Protein AF-A0A7I4YMB4-F1 (afdb_monomer_lite)

Organism: Haemonchus contortus (NCBI:txid6289)

InterPro domains:
  IPR019426 7TM GPCR, serpentine receptor class v (Srv) [PF10323] (9-223)
  IPR051119 Nematode serpentine receptor-like [PTHR31627] (5-246)

pLDDT: mean 86.82, std 9.59, range [53.53, 98.31]

Foldseek 3Di:
DVVVVVVLVVLVVVLVVLVVVLCCLVPDPDPVSLFLLNLLVSLLSVLVSQLSVLVVQLVVLQPFDLDPVCVVSNLCSVLSNQLSVQLNLLSLLVSLVLLLCVQVVVVCNCVCGPPVNSVVSSVVSSVVSNVLRVLSSPWDWDWDQDPVRTTGTPGTDLVSVLSSLVSSLVSLVVSLVSSVVSLVSSVVSLVVVVVVPDDDPVNPVSVVVNVVSVVVSVVSVVVSVLSVLCSVCSVVVPPVSNVVSVVD

Structure (mmCIF, N/CA/C/O backbone):
data_AF-A0A7I4YMB4-F1
#
_entry.id   AF-A0A7I4YMB4-F1
#
loop_
_atom_site.group_PDB
_atom_site.id
_atom_site.type_symbol
_atom_site.label_atom_id
_atom_site.label_alt_id
_atom_site.label_comp_id
_atom_site.label_asym_id
_atom_site.label_entity_id
_atom_site.label_seq_id
_atom_site.pdbx_PDB_ins_code
_atom_site.Cartn_x
_atom_site.Cartn_y
_atom_site.Cartn_z
_atom_site.occupancy
_atom_site.B_iso_or_equiv
_atom_site.auth_seq_id
_atom_site.auth_comp_id
_atom_site.auth_asym_id
_atom_site.auth_atom_id
_atom_site.pdbx_PDB_model_num
ATOM 1 N N . MET A 1 1 ? 26.050 10.319 -7.180 1.00 60.34 1 MET A N 1
ATOM 2 C CA . MET A 1 1 ? 26.343 8.921 -6.788 1.00 60.34 1 MET A CA 1
ATOM 3 C C . MET A 1 1 ? 26.249 8.726 -5.274 1.00 60.34 1 MET A C 1
ATOM 5 O O . MET A 1 1 ? 25.515 7.846 -4.859 1.00 60.34 1 MET A O 1
ATOM 9 N N . GLU A 1 2 ? 26.887 9.561 -4.443 1.00 69.88 2 GLU A N 1
ATOM 10 C CA . GLU A 1 2 ? 26.860 9.405 -2.969 1.00 69.88 2 GLU A CA 1
ATOM 11 C C . GLU A 1 2 ? 25.460 9.511 -2.329 1.00 69.88 2 GLU A C 1
ATOM 13 O O . GLU A 1 2 ? 25.156 8.754 -1.408 1.00 69.88 2 GLU A O 1
ATOM 18 N N . LEU A 1 3 ? 24.578 10.375 -2.853 1.00 70.94 3 LEU A N 1
ATOM 19 C CA . LEU A 1 3 ? 23.216 10.553 -2.326 1.00 70.94 3 LEU A CA 1
ATOM 20 C C . LEU A 1 3 ? 22.384 9.255 -2.389 1.00 70.94 3 LEU A C 1
ATOM 22 O O . LEU A 1 3 ? 21.739 8.882 -1.412 1.00 70.94 3 LEU A O 1
ATOM 26 N N . HIS A 1 4 ? 22.470 8.517 -3.502 1.00 75.88 4 HIS A N 1
ATOM 27 C CA . HIS A 1 4 ? 21.740 7.258 -3.681 1.00 75.88 4 HIS A CA 1
ATOM 28 C C . HIS A 1 4 ? 22.249 6.146 -2.758 1.00 75.88 4 HIS A C 1
ATOM 30 O O . HIS A 1 4 ? 21.461 5.319 -2.301 1.00 75.88 4 HIS A O 1
ATOM 36 N N . VAL A 1 5 ? 23.549 6.137 -2.435 1.00 81.38 5 VAL A N 1
ATOM 37 C CA . VAL A 1 5 ? 24.133 5.146 -1.518 1.00 81.38 5 VAL A CA 1
ATOM 38 C C . VAL A 1 5 ? 23.600 5.354 -0.103 1.00 81.38 5 VAL A C 1
ATOM 40 O O . VAL A 1 5 ? 23.135 4.402 0.520 1.00 81.38 5 VAL A O 1
ATOM 43 N N . MET A 1 6 ? 23.605 6.595 0.394 1.00 83.88 6 MET A N 1
ATOM 44 C CA . MET A 1 6 ? 23.099 6.899 1.737 1.00 83.88 6 MET A CA 1
ATOM 45 C C . MET A 1 6 ? 21.598 6.604 1.863 1.00 83.88 6 MET A C 1
ATOM 47 O O . MET A 1 6 ? 21.184 5.993 2.848 1.00 83.88 6 MET A O 1
ATOM 51 N N . GLN A 1 7 ? 20.800 6.979 0.857 1.00 82.12 7 GLN A N 1
ATOM 52 C CA . GLN A 1 7 ? 19.372 6.658 0.808 1.00 82.12 7 GLN A CA 1
ATOM 53 C C . GLN A 1 7 ? 19.138 5.146 0.866 1.00 82.12 7 GLN A C 1
ATOM 55 O O . GLN A 1 7 ? 18.362 4.675 1.691 1.00 82.12 7 GLN A O 1
ATOM 60 N N . THR A 1 8 ? 19.868 4.380 0.056 1.00 82.44 8 THR A N 1
ATOM 61 C CA . THR A 1 8 ? 19.744 2.919 0.010 1.00 82.44 8 THR A CA 1
ATOM 62 C C . THR A 1 8 ? 20.088 2.271 1.354 1.00 82.44 8 THR A C 1
ATOM 64 O O . THR A 1 8 ? 19.388 1.370 1.816 1.00 82.44 8 THR A O 1
ATOM 67 N N . VAL A 1 9 ? 21.151 2.740 2.017 1.00 86.69 9 VAL A N 1
ATOM 68 C CA . VAL A 1 9 ? 21.542 2.251 3.349 1.00 86.69 9 VAL A CA 1
ATOM 69 C C . VAL A 1 9 ? 20.465 2.568 4.387 1.00 86.69 9 VAL A C 1
ATOM 71 O O . VAL A 1 9 ? 20.130 1.710 5.207 1.00 86.69 9 VAL A O 1
ATOM 74 N N . LEU A 1 10 ? 19.898 3.776 4.344 1.00 86.81 10 LEU A N 1
ATOM 75 C CA . LEU A 1 10 ? 18.833 4.188 5.254 1.00 86.81 10 LEU A CA 1
ATOM 76 C C . LEU A 1 10 ? 17.557 3.363 5.043 1.00 86.81 10 LEU A C 1
ATOM 78 O O . LEU A 1 10 ? 16.991 2.863 6.013 1.00 86.81 10 LEU A O 1
ATOM 82 N N . GLU A 1 11 ? 17.131 3.168 3.796 1.00 84.62 11 GLU A N 1
ATOM 83 C CA . GLU A 1 11 ? 15.980 2.328 3.448 1.00 84.62 11 GLU A CA 1
ATOM 84 C C . GLU A 1 11 ? 16.178 0.883 3.919 1.00 84.62 11 GLU A C 1
ATOM 86 O O . GLU A 1 11 ? 15.278 0.309 4.528 1.00 84.62 11 GLU A O 1
ATOM 91 N N . ALA A 1 12 ? 17.366 0.306 3.708 1.00 88.62 12 ALA A N 1
ATOM 92 C CA . ALA A 1 12 ? 17.687 -1.042 4.174 1.00 88.62 12 ALA A CA 1
ATOM 93 C C . ALA A 1 12 ? 17.636 -1.146 5.707 1.00 88.62 12 ALA A C 1
ATOM 95 O O . ALA A 1 12 ? 17.113 -2.122 6.251 1.00 88.62 12 ALA A O 1
ATOM 96 N N . PHE A 1 13 ? 18.137 -0.131 6.416 1.00 90.19 13 PHE A N 1
ATOM 97 C CA . PHE A 1 13 ? 18.053 -0.070 7.873 1.00 90.19 13 PHE A CA 1
ATOM 98 C C . PHE A 1 13 ? 16.598 0.013 8.355 1.00 90.19 13 PHE A C 1
ATOM 100 O O . PHE A 1 13 ? 16.203 -0.751 9.240 1.00 90.19 13 PHE A O 1
ATOM 107 N N . ILE A 1 14 ? 15.789 0.887 7.746 1.00 88.12 14 ILE A N 1
ATOM 108 C CA . ILE A 1 14 ? 14.360 1.038 8.058 1.00 88.12 14 ILE A CA 1
ATOM 109 C C . ILE A 1 14 ? 13.614 -0.271 7.788 1.00 88.12 14 ILE A C 1
ATOM 111 O O . ILE A 1 14 ? 12.863 -0.723 8.651 1.00 88.12 14 ILE A O 1
ATOM 115 N N . LEU A 1 15 ? 13.863 -0.916 6.646 1.00 91.50 15 LEU A N 1
ATOM 116 C CA . LEU A 1 15 ? 13.256 -2.195 6.275 1.00 91.50 15 LEU A CA 1
ATOM 117 C C . LEU A 1 15 ? 13.565 -3.276 7.318 1.00 91.50 15 LEU A C 1
ATOM 119 O O . LEU A 1 15 ? 12.653 -3.945 7.802 1.00 91.50 15 LEU A O 1
ATOM 123 N N . CYS A 1 16 ? 14.835 -3.422 7.706 1.00 93.38 16 CYS A N 1
ATOM 124 C CA . CYS A 1 16 ? 15.266 -4.394 8.713 1.00 93.38 16 CYS A CA 1
ATOM 125 C C . CYS A 1 16 ? 14.633 -4.121 10.083 1.00 93.38 16 CYS A C 1
ATOM 127 O O . CYS A 1 16 ? 14.130 -5.041 10.733 1.00 93.38 16 CYS A O 1
ATOM 129 N N . TYR A 1 17 ? 14.631 -2.859 10.518 1.00 92.38 17 TYR A N 1
ATOM 130 C CA . TYR A 1 17 ? 14.034 -2.454 11.788 1.00 92.38 17 TYR A CA 1
ATOM 131 C C . TYR A 1 17 ? 12.520 -2.696 11.806 1.00 92.38 17 TYR A C 1
ATOM 133 O O . TYR A 1 17 ? 11.978 -3.254 12.765 1.00 92.38 17 TYR A O 1
ATOM 141 N N . TYR A 1 18 ? 11.833 -2.340 10.724 1.00 91.56 18 TYR A N 1
ATOM 142 C CA . TYR A 1 18 ? 10.394 -2.520 10.606 1.00 91.56 18 TYR A CA 1
ATOM 143 C C . TYR A 1 18 ? 10.010 -4.003 10.526 1.00 91.56 18 TYR A C 1
ATOM 145 O O . TYR A 1 18 ? 9.121 -4.449 11.255 1.00 91.56 18 TYR A O 1
ATOM 153 N N . ALA A 1 19 ? 10.746 -4.803 9.748 1.00 94.81 19 ALA A N 1
ATOM 154 C CA . ALA A 1 19 ? 10.588 -6.255 9.701 1.00 94.81 19 ALA A CA 1
ATOM 155 C C . ALA A 1 19 ? 10.763 -6.898 11.083 1.00 94.81 19 ALA A C 1
ATOM 157 O O . ALA A 1 19 ? 9.973 -7.761 11.468 1.00 94.81 19 ALA A O 1
ATOM 158 N N . PHE A 1 20 ? 11.749 -6.442 11.861 1.00 95.25 20 PHE A N 1
ATOM 159 C CA . PHE A 1 20 ? 11.961 -6.903 13.231 1.00 95.25 20 PHE A CA 1
ATOM 160 C C . PHE A 1 20 ? 10.763 -6.594 14.143 1.00 95.25 20 PHE A C 1
ATOM 162 O O . PHE A 1 20 ? 10.318 -7.474 14.889 1.00 95.25 20 PHE A O 1
ATOM 169 N N . ILE A 1 21 ? 10.194 -5.384 14.062 1.00 93.38 21 ILE A N 1
ATOM 170 C CA . ILE A 1 21 ? 8.986 -5.017 14.821 1.00 93.38 21 ILE A CA 1
ATOM 171 C C . ILE A 1 21 ? 7.813 -5.924 14.441 1.00 93.38 21 ILE A C 1
ATOM 173 O O . ILE A 1 21 ? 7.158 -6.483 15.326 1.00 93.38 21 ILE A O 1
ATOM 177 N N . LEU A 1 22 ? 7.554 -6.106 13.143 1.00 94.56 22 LEU A N 1
ATOM 178 C CA . LEU A 1 22 ? 6.443 -6.939 12.678 1.00 94.56 22 LEU A CA 1
ATOM 179 C C . LEU A 1 22 ? 6.615 -8.397 13.093 1.00 94.56 22 LEU A C 1
ATOM 181 O O . LEU A 1 22 ? 5.658 -9.006 13.571 1.00 94.56 22 LEU A O 1
ATOM 185 N N . LEU A 1 23 ? 7.829 -8.940 12.977 1.00 95.88 23 LEU A N 1
ATOM 186 C CA . LEU A 1 23 ? 8.140 -10.300 13.408 1.00 95.88 23 LEU A CA 1
ATOM 187 C C . LEU A 1 23 ? 7.933 -10.461 14.915 1.00 95.88 23 LEU A C 1
ATOM 189 O O . LEU A 1 23 ? 7.339 -11.447 15.353 1.00 95.88 23 LEU A O 1
ATOM 193 N N . THR A 1 24 ? 8.362 -9.482 15.710 1.00 95.25 24 THR A N 1
ATOM 194 C CA . THR A 1 24 ? 8.173 -9.486 17.168 1.00 95.25 24 THR A CA 1
ATOM 195 C C . THR A 1 24 ? 6.688 -9.497 17.531 1.00 95.25 24 THR A C 1
ATOM 197 O O . THR A 1 24 ? 6.258 -10.300 18.359 1.00 95.25 24 THR A O 1
ATOM 200 N N . ILE A 1 25 ? 5.874 -8.664 16.877 1.00 93.06 25 ILE A N 1
ATOM 201 C CA . ILE A 1 25 ? 4.421 -8.624 17.098 1.00 93.06 25 ILE A CA 1
ATOM 202 C C . ILE A 1 25 ? 3.767 -9.939 16.650 1.00 93.06 25 ILE A C 1
ATOM 204 O O . ILE A 1 25 ? 2.970 -10.509 17.394 1.00 93.06 25 ILE A O 1
ATOM 208 N N . ALA A 1 26 ? 4.123 -10.443 15.466 1.00 93.69 26 ALA A N 1
ATOM 209 C CA . ALA A 1 26 ? 3.540 -11.649 14.879 1.00 93.69 26 ALA A CA 1
ATOM 210 C C . ALA A 1 26 ? 3.873 -12.926 15.670 1.00 93.69 26 ALA A C 1
ATOM 212 O O . ALA A 1 26 ? 3.052 -13.841 15.743 1.00 93.69 26 ALA A O 1
ATOM 213 N N . THR A 1 27 ? 5.066 -12.995 16.269 1.00 95.31 27 THR A N 1
ATOM 214 C CA . THR A 1 27 ? 5.528 -14.158 17.049 1.00 95.31 27 THR A CA 1
ATOM 215 C C . THR A 1 27 ? 5.154 -14.087 18.530 1.00 95.31 27 THR A C 1
ATOM 217 O O . THR A 1 27 ? 5.227 -15.102 19.232 1.00 95.31 27 THR A O 1
ATOM 220 N N . SER A 1 28 ? 4.714 -12.926 19.022 1.00 95.31 28 SER A N 1
ATOM 221 C CA . SER A 1 28 ? 4.373 -12.761 20.430 1.00 95.31 28 SER A CA 1
ATOM 222 C C . SER A 1 28 ? 3.155 -13.595 20.845 1.00 95.31 28 SER A C 1
ATOM 224 O O . SER A 1 28 ? 2.148 -13.718 20.141 1.00 95.31 28 SER A O 1
ATOM 226 N N . ARG A 1 29 ? 3.237 -14.185 22.042 1.00 93.88 29 ARG A N 1
ATOM 227 C CA . ARG A 1 29 ? 2.158 -14.994 22.634 1.00 93.88 29 ARG A CA 1
ATOM 228 C C . ARG A 1 29 ? 1.162 -14.165 23.443 1.00 93.88 29 ARG A C 1
ATOM 230 O O . ARG A 1 29 ? 0.133 -14.708 23.851 1.00 93.88 29 ARG A O 1
ATOM 237 N N . GLU A 1 30 ? 1.441 -12.881 23.649 1.00 93.88 30 GLU A N 1
ATOM 238 C CA . GLU A 1 30 ? 0.578 -12.001 24.431 1.00 93.88 30 GLU A CA 1
ATOM 239 C C . GLU A 1 30 ? -0.800 -11.847 23.785 1.00 93.88 30 GLU A C 1
ATOM 241 O O . GLU A 1 30 ? -0.940 -11.646 22.575 1.00 93.88 30 GLU A O 1
ATOM 246 N N . LYS A 1 31 ? -1.853 -11.907 24.610 1.00 90.25 31 LYS A N 1
ATOM 247 C CA . LYS A 1 31 ? -3.245 -11.799 24.134 1.00 90.25 31 LYS A CA 1
ATOM 248 C C . LYS A 1 31 ? -3.516 -10.456 23.447 1.00 90.25 31 LYS A C 1
ATOM 250 O O . LYS A 1 31 ? -4.337 -10.402 22.536 1.00 90.25 31 LYS A O 1
ATOM 255 N N . VAL A 1 32 ? -2.805 -9.400 23.849 1.00 87.25 32 VAL A N 1
ATOM 256 C CA . VAL A 1 32 ? -2.940 -8.041 23.303 1.00 87.25 32 VAL A CA 1
ATOM 257 C C . VAL A 1 32 ? -2.618 -8.001 21.803 1.00 87.25 32 VAL A C 1
ATOM 259 O O . VAL A 1 32 ? -3.384 -7.412 21.035 1.00 87.25 32 VAL A O 1
ATOM 262 N N . PHE A 1 33 ? -1.568 -8.707 21.360 1.00 88.94 33 PHE A N 1
ATOM 263 C CA . PHE A 1 33 ? -1.149 -8.760 19.950 1.00 88.94 33 PHE A CA 1
ATOM 264 C C . PHE A 1 33 ? -2.039 -9.637 19.064 1.00 88.94 33 PHE A C 1
ATOM 266 O O . PHE A 1 33 ? -1.899 -9.640 17.846 1.00 88.94 33 PHE A O 1
ATOM 273 N N . ARG A 1 34 ? -3.006 -10.350 19.650 1.00 90.56 34 ARG A N 1
ATOM 274 C CA . ARG A 1 34 ? -4.012 -11.121 18.903 1.00 90.56 34 ARG A CA 1
ATOM 275 C C . ARG A 1 34 ? -5.287 -10.330 18.615 1.00 90.56 34 ARG A C 1
ATOM 277 O O . ARG A 1 34 ? -6.247 -10.901 18.099 1.00 90.56 34 ARG A O 1
ATOM 284 N N . SER A 1 35 ? -5.328 -9.046 18.971 1.00 94.06 35 SER A N 1
ATOM 285 C CA . SER A 1 35 ? -6.466 -8.184 18.652 1.00 94.06 35 SER A CA 1
ATOM 286 C C . SER A 1 35 ? -6.543 -7.877 17.152 1.00 94.06 35 SER A C 1
ATOM 288 O O . SER A 1 35 ? -5.553 -7.960 16.424 1.00 94.06 35 SER A O 1
ATOM 290 N N . ALA A 1 36 ? -7.739 -7.501 16.694 1.00 95.81 36 ALA A N 1
ATOM 291 C CA . ALA A 1 36 ? -8.011 -7.158 15.300 1.00 95.81 36 ALA A CA 1
ATOM 292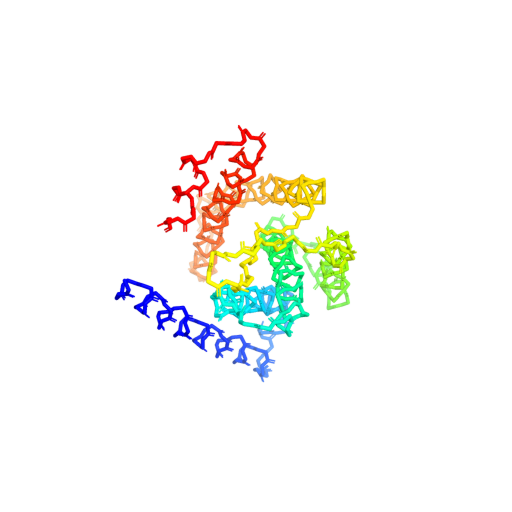 C C . ALA A 1 36 ? -7.039 -6.113 14.739 1.00 95.81 36 ALA A C 1
ATOM 294 O O . ALA A 1 36 ? -6.537 -6.278 13.630 1.00 95.81 36 ALA A O 1
ATOM 295 N N . PHE A 1 37 ? -6.723 -5.089 15.537 1.00 94.25 37 PHE A N 1
ATOM 296 C CA . PHE A 1 37 ? -5.768 -4.057 15.162 1.00 94.25 37 PHE A CA 1
ATOM 297 C C . PHE A 1 37 ? -4.402 -4.632 14.788 1.00 94.25 37 PHE A C 1
ATOM 299 O O . PHE A 1 37 ? -3.890 -4.305 13.727 1.00 94.25 37 PHE A O 1
ATOM 306 N N . TYR A 1 38 ? -3.809 -5.484 15.631 1.00 94.56 38 TYR A N 1
ATOM 307 C CA . TYR A 1 38 ? -2.457 -5.987 15.372 1.00 94.56 38 TYR A CA 1
ATOM 308 C C . TYR A 1 38 ? -2.416 -6.948 14.189 1.00 94.56 38 TYR A C 1
ATOM 310 O O . TYR A 1 38 ? -1.434 -6.951 13.458 1.00 94.56 38 TYR A O 1
ATOM 318 N N . ILE A 1 39 ? -3.484 -7.713 13.950 1.00 96.06 39 ILE A N 1
ATOM 319 C CA . ILE A 1 39 ? -3.577 -8.563 12.755 1.00 96.06 39 ILE A CA 1
ATOM 320 C C . ILE A 1 39 ? -3.588 -7.695 11.487 1.00 96.06 39 ILE A C 1
ATOM 322 O O . ILE A 1 39 ? -2.827 -7.967 10.559 1.00 96.06 39 ILE A O 1
ATOM 326 N N . LEU A 1 40 ? -4.401 -6.631 11.462 1.00 96.25 40 LEU A N 1
ATOM 327 C CA . LEU A 1 40 ? -4.424 -5.679 10.347 1.00 96.25 40 LEU A CA 1
ATOM 328 C C . LEU A 1 40 ? -3.088 -4.948 10.199 1.00 96.25 40 LEU A C 1
ATOM 330 O O . LEU A 1 40 ? -2.587 -4.829 9.087 1.00 96.25 40 LEU A O 1
ATOM 334 N N . PHE A 1 41 ? -2.496 -4.501 11.307 1.00 94.31 41 PHE A N 1
ATOM 335 C CA . PHE A 1 41 ? -1.206 -3.815 11.329 1.00 94.31 41 PHE A CA 1
ATOM 336 C C . PHE A 1 41 ? -0.088 -4.696 10.767 1.00 94.31 41 PHE A C 1
ATOM 338 O O . PHE A 1 41 ? 0.649 -4.254 9.895 1.00 94.31 41 PHE A O 1
ATOM 345 N N . VAL A 1 42 ? 0.001 -5.961 11.194 1.00 96.19 42 VAL A N 1
ATOM 346 C CA . VAL A 1 42 ? 0.998 -6.910 10.676 1.00 96.19 42 VAL A CA 1
ATOM 347 C C . VAL A 1 42 ? 0.777 -7.183 9.192 1.00 96.19 42 VAL A C 1
ATOM 349 O O . VAL A 1 42 ? 1.727 -7.111 8.421 1.00 96.19 42 VAL A O 1
ATOM 352 N N . SER A 1 43 ? -0.462 -7.441 8.770 1.00 97.25 43 SER A N 1
ATOM 353 C CA . SER A 1 43 ? -0.785 -7.655 7.352 1.00 97.25 43 SER A CA 1
ATOM 354 C C . SER A 1 43 ? -0.402 -6.447 6.488 1.00 97.25 43 SER A C 1
ATOM 356 O O . SER A 1 43 ? 0.231 -6.583 5.446 1.00 97.25 43 SER A O 1
ATOM 358 N N . THR A 1 44 ? -0.759 -5.250 6.943 1.00 95.44 44 THR A N 1
ATOM 359 C CA . THR A 1 44 ? -0.493 -3.983 6.249 1.00 95.44 44 THR A CA 1
ATOM 360 C C . THR A 1 44 ? 1.000 -3.658 6.216 1.00 95.44 44 THR A C 1
ATOM 362 O O . THR A 1 44 ? 1.501 -3.177 5.201 1.00 95.44 44 THR A O 1
ATOM 365 N N . GLY A 1 45 ? 1.729 -3.982 7.286 1.00 94.19 45 GLY A N 1
ATOM 366 C CA . GLY A 1 45 ? 3.180 -3.832 7.346 1.00 94.19 45 GLY A CA 1
ATOM 367 C C . GLY A 1 45 ? 3.934 -4.839 6.473 1.00 94.19 45 GLY A C 1
ATOM 368 O O . GLY A 1 45 ? 4.941 -4.485 5.873 1.00 94.19 45 GLY A O 1
ATOM 369 N N . ILE A 1 46 ? 3.441 -6.076 6.327 1.00 96.75 46 ILE A N 1
ATOM 370 C CA . ILE A 1 46 ? 4.014 -7.042 5.370 1.00 96.75 46 ILE A CA 1
ATOM 371 C C . ILE A 1 46 ? 3.890 -6.499 3.943 1.00 96.75 46 ILE A C 1
ATOM 373 O O . ILE A 1 46 ? 4.835 -6.598 3.164 1.00 96.75 46 ILE A O 1
ATOM 377 N N . ALA A 1 47 ? 2.740 -5.910 3.604 1.00 96.12 47 ALA A N 1
ATOM 378 C CA . ALA A 1 47 ? 2.544 -5.275 2.307 1.00 96.12 47 ALA A CA 1
ATOM 379 C C . ALA A 1 47 ? 3.525 -4.103 2.089 1.00 96.12 47 ALA A C 1
ATOM 381 O O . ALA A 1 47 ? 4.144 -4.007 1.034 1.00 96.12 47 ALA A O 1
ATOM 382 N N . ASP A 1 48 ? 3.753 -3.274 3.105 1.00 93.44 48 ASP A N 1
ATOM 383 C CA . ASP A 1 48 ? 4.739 -2.188 3.036 1.00 93.44 48 ASP A CA 1
ATOM 384 C C . ASP A 1 48 ? 6.167 -2.705 2.769 1.00 93.44 48 ASP A C 1
ATOM 386 O O . ASP A 1 48 ? 6.837 -2.270 1.835 1.00 93.44 48 ASP A O 1
ATOM 390 N N . ILE A 1 49 ? 6.602 -3.739 3.501 1.00 94.88 49 ILE A N 1
ATOM 391 C CA . ILE A 1 49 ? 7.917 -4.374 3.300 1.00 94.88 49 ILE A CA 1
ATOM 392 C C . ILE A 1 49 ? 8.068 -4.918 1.877 1.00 94.88 49 ILE A C 1
ATOM 394 O O . ILE A 1 49 ? 9.115 -4.732 1.257 1.00 94.88 49 ILE A O 1
ATOM 398 N N . ILE A 1 50 ? 7.042 -5.593 1.347 1.00 96.06 50 ILE A N 1
ATOM 399 C CA . ILE A 1 50 ? 7.076 -6.123 -0.024 1.00 96.06 50 ILE A CA 1
ATOM 400 C C . ILE A 1 50 ? 7.163 -4.978 -1.037 1.00 96.06 50 ILE A C 1
ATOM 402 O O . ILE A 1 50 ? 7.900 -5.101 -2.017 1.00 96.06 50 ILE A O 1
ATOM 406 N N . SER A 1 51 ? 6.449 -3.874 -0.801 1.00 93.69 51 SER A N 1
ATOM 407 C CA . SER A 1 51 ? 6.513 -2.676 -1.642 1.00 93.69 51 SER A CA 1
ATOM 408 C C . SER A 1 51 ? 7.931 -2.103 -1.674 1.00 93.69 51 SER A C 1
ATOM 410 O O . SER A 1 51 ? 8.529 -1.997 -2.745 1.00 93.69 51 SER A O 1
ATOM 412 N N . LEU A 1 52 ? 8.522 -1.856 -0.501 1.00 90.69 52 LEU A N 1
ATOM 413 C CA . LEU A 1 52 ? 9.883 -1.331 -0.366 1.00 90.69 52 LEU A CA 1
ATOM 414 C C . LEU A 1 52 ? 10.932 -2.256 -0.993 1.00 90.69 52 LEU A C 1
ATOM 416 O O . LEU A 1 52 ? 11.808 -1.792 -1.723 1.00 90.69 52 LEU A O 1
ATOM 420 N N . LEU A 1 53 ? 10.826 -3.569 -0.761 1.00 92.81 53 LEU A N 1
ATOM 421 C CA . LEU A 1 53 ? 11.732 -4.552 -1.356 1.00 92.81 53 LEU A CA 1
ATOM 422 C C . LEU A 1 53 ? 11.605 -4.578 -2.882 1.00 92.81 53 LEU A C 1
ATOM 424 O O . LEU A 1 53 ? 12.613 -4.656 -3.581 1.00 92.81 53 LEU A O 1
ATOM 428 N N . SER A 1 54 ? 10.383 -4.484 -3.407 1.00 93.62 54 SER A N 1
ATOM 429 C CA . SER A 1 54 ? 10.142 -4.444 -4.850 1.00 93.62 54 SER A CA 1
ATOM 430 C C . SER A 1 54 ? 10.733 -3.184 -5.482 1.00 93.62 54 SER A C 1
ATOM 432 O O . SER A 1 54 ? 11.375 -3.280 -6.527 1.00 93.62 54 SER A O 1
ATOM 434 N N . SER A 1 55 ? 10.593 -2.027 -4.830 1.00 89.19 55 SER A N 1
ATOM 435 C CA . SER A 1 55 ? 11.219 -0.770 -5.259 1.00 89.19 55 SER A CA 1
ATOM 436 C C . SER A 1 55 ? 12.745 -0.848 -5.223 1.00 89.19 55 SER A C 1
ATOM 438 O O . SER A 1 55 ? 13.408 -0.416 -6.165 1.00 89.19 55 SER A O 1
ATOM 440 N N . PHE A 1 56 ? 13.313 -1.463 -4.182 1.00 89.12 56 PHE A N 1
ATOM 441 C CA . PHE A 1 56 ? 14.751 -1.703 -4.083 1.00 89.12 56 PHE A CA 1
ATOM 442 C C . PHE A 1 56 ? 15.257 -2.593 -5.227 1.00 89.12 56 PHE A C 1
ATOM 444 O O . PHE A 1 56 ? 16.185 -2.213 -5.941 1.00 89.12 56 PHE A O 1
ATOM 451 N N . VAL A 1 57 ? 14.612 -3.742 -5.460 1.00 90.50 57 VAL A N 1
ATOM 452 C CA . VAL A 1 57 ? 14.968 -4.652 -6.562 1.00 90.50 57 VAL A CA 1
ATOM 453 C C . VAL A 1 57 ? 14.815 -3.954 -7.909 1.00 90.50 57 VAL A C 1
ATOM 455 O O . VAL A 1 57 ? 15.683 -4.106 -8.765 1.00 90.50 57 VAL A O 1
ATOM 458 N N . LEU A 1 58 ? 13.748 -3.175 -8.106 1.00 89.12 58 LEU A N 1
ATOM 459 C CA . LEU A 1 58 ? 13.541 -2.422 -9.338 1.00 89.12 58 LEU A CA 1
ATOM 460 C C . LEU A 1 58 ? 14.707 -1.459 -9.590 1.00 89.12 58 LEU A C 1
ATOM 462 O O . LEU A 1 58 ? 15.301 -1.530 -10.659 1.00 89.12 58 LEU A O 1
ATOM 466 N N . ARG A 1 59 ? 15.107 -0.646 -8.603 1.00 85.50 59 ARG A N 1
ATOM 467 C CA . ARG A 1 59 ? 1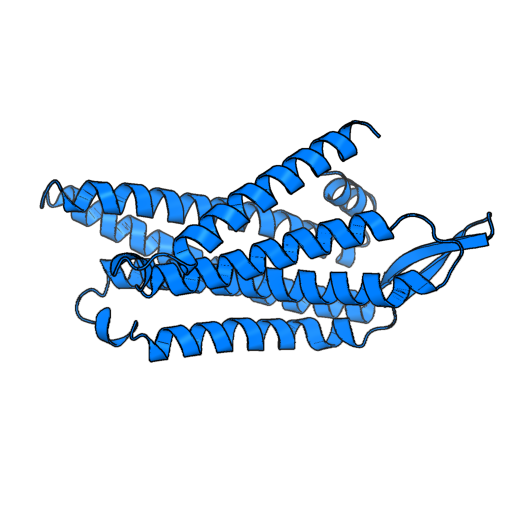6.249 0.280 -8.733 1.00 85.50 59 ARG A CA 1
ATOM 468 C C . ARG A 1 59 ? 17.552 -0.429 -9.095 1.00 85.50 59 ARG A C 1
ATOM 470 O O . ARG A 1 59 ? 18.238 0.020 -10.005 1.00 85.50 59 ARG A O 1
ATOM 477 N N . MET A 1 60 ? 17.847 -1.561 -8.457 1.00 85.00 60 MET A N 1
ATOM 478 C CA . MET A 1 60 ? 19.050 -2.354 -8.752 1.00 85.00 60 MET A CA 1
ATOM 479 C C . MET A 1 60 ? 19.055 -2.955 -10.167 1.00 85.00 60 MET A C 1
ATOM 481 O O . MET A 1 60 ? 20.115 -3.289 -10.680 1.00 85.00 60 MET A O 1
ATOM 485 N N . ASN A 1 61 ? 17.883 -3.128 -10.788 1.00 85.62 61 ASN A N 1
ATOM 486 C CA . ASN A 1 61 ? 17.735 -3.742 -12.113 1.00 85.62 61 ASN A CA 1
ATOM 487 C C . ASN A 1 61 ? 17.379 -2.728 -13.216 1.00 85.62 61 ASN A C 1
ATOM 489 O O . ASN A 1 61 ? 17.141 -3.133 -14.352 1.00 85.62 61 ASN A O 1
ATOM 493 N N . LEU A 1 62 ? 17.308 -1.430 -12.896 1.00 80.31 62 LEU A N 1
ATOM 494 C CA . LEU A 1 62 ? 17.081 -0.359 -13.874 1.00 80.31 62 LEU A CA 1
ATOM 495 C C . LEU A 1 62 ? 18.369 0.074 -14.592 1.00 80.31 62 LEU A C 1
ATOM 497 O O . LEU A 1 62 ? 18.287 0.800 -15.583 1.00 80.31 62 LEU A O 1
ATOM 501 N N . GLU A 1 63 ? 19.540 -0.363 -14.121 1.00 77.75 63 GLU A N 1
ATOM 502 C CA . GLU A 1 63 ? 20.812 -0.103 -14.797 1.00 77.75 63 GLU A CA 1
ATOM 503 C C . GLU A 1 63 ? 20.853 -0.758 -16.194 1.00 77.75 63 GLU A C 1
ATOM 505 O O . GLU A 1 63 ? 20.234 -1.809 -16.399 1.00 77.75 63 GLU A O 1
ATOM 510 N N . PRO A 1 64 ? 21.560 -0.154 -17.174 1.00 72.25 64 PRO A N 1
ATOM 511 C CA . PRO A 1 64 ? 21.646 -0.685 -18.531 1.00 72.25 64 PRO A CA 1
ATOM 512 C C . PRO A 1 64 ? 22.156 -2.127 -18.522 1.00 72.25 64 PRO A C 1
ATOM 514 O O . PRO A 1 64 ? 23.274 -2.406 -18.090 1.00 72.25 64 PRO A O 1
ATOM 517 N N . ALA A 1 65 ? 21.333 -3.053 -19.011 1.00 70.38 65 ALA A N 1
ATOM 518 C CA . ALA A 1 65 ? 21.693 -4.459 -19.094 1.00 70.38 65 ALA A CA 1
ATOM 519 C C . ALA A 1 65 ? 22.109 -4.813 -20.524 1.00 70.38 65 ALA A C 1
ATOM 521 O O . ALA A 1 65 ? 21.490 -4.399 -21.508 1.00 70.38 65 ALA A O 1
ATOM 522 N N . SER A 1 66 ? 23.153 -5.633 -20.637 1.00 65.44 66 SER A N 1
ATOM 523 C CA . SER A 1 66 ? 23.598 -6.202 -21.913 1.00 65.44 66 SER A CA 1
ATOM 524 C C . SER A 1 66 ? 22.717 -7.365 -22.390 1.00 65.44 66 SER A C 1
ATOM 526 O O . SER A 1 66 ? 22.831 -7.781 -23.542 1.00 65.44 66 SER A O 1
ATOM 528 N N . SER A 1 67 ? 21.832 -7.893 -21.533 1.00 72.81 67 SER A N 1
ATOM 529 C CA . SER A 1 67 ? 20.970 -9.045 -21.818 1.00 72.81 67 SER A CA 1
ATOM 530 C C . SER A 1 67 ? 19.491 -8.775 -21.500 1.00 72.81 67 SER A C 1
ATOM 532 O O . SER A 1 67 ? 19.146 -7.907 -20.701 1.00 72.81 67 SER A O 1
ATOM 534 N N . ASN A 1 68 ? 18.597 -9.562 -22.115 1.00 66.25 68 ASN A N 1
ATOM 535 C CA . ASN A 1 68 ? 17.141 -9.520 -21.892 1.00 66.25 68 ASN A CA 1
ATOM 536 C C . ASN A 1 68 ? 16.684 -10.220 -20.591 1.00 66.25 68 ASN A C 1
ATOM 538 O O . ASN A 1 68 ? 15.483 -10.288 -20.315 1.00 66.25 68 ASN A O 1
ATOM 542 N N . GLU A 1 69 ? 17.606 -10.763 -19.795 1.00 71.50 69 GLU A N 1
ATOM 543 C CA . GLU A 1 69 ? 17.299 -11.557 -18.598 1.00 71.50 69 GLU A CA 1
ATOM 544 C C . GLU A 1 69 ? 16.569 -10.806 -17.462 1.00 71.50 69 GLU A C 1
ATOM 546 O O . GLU A 1 69 ? 15.670 -11.410 -16.866 1.00 71.50 69 GLU A O 1
ATOM 551 N N . PRO A 1 70 ? 16.809 -9.505 -17.173 1.00 80.44 70 PRO A N 1
ATOM 552 C CA . PRO A 1 70 ? 16.133 -8.831 -16.061 1.00 80.44 70 PRO A CA 1
ATOM 553 C C . PRO A 1 70 ? 14.650 -8.539 -16.337 1.00 80.44 70 PRO A C 1
ATOM 555 O O . PRO A 1 70 ? 13.938 -8.072 -15.448 1.00 80.44 70 PRO A O 1
ATOM 558 N N . ARG A 1 71 ? 14.134 -8.854 -17.535 1.00 83.44 71 ARG A N 1
ATOM 559 C CA . ARG A 1 71 ? 12.741 -8.590 -17.920 1.00 83.44 71 ARG A CA 1
ATOM 560 C C . ARG A 1 71 ? 11.731 -9.184 -16.933 1.00 83.44 71 ARG A C 1
ATOM 562 O O . ARG A 1 71 ? 10.801 -8.504 -16.510 1.00 83.44 71 ARG A O 1
ATOM 569 N N . TYR A 1 72 ? 11.904 -10.441 -16.537 1.00 87.94 72 TYR A N 1
ATOM 570 C CA . TYR A 1 72 ? 10.967 -11.085 -15.610 1.00 87.94 72 TYR A CA 1
ATOM 571 C C . TYR A 1 72 ? 11.057 -10.513 -14.193 1.00 87.94 72 TYR A C 1
ATOM 573 O O . TYR A 1 72 ? 10.044 -10.413 -13.506 1.00 87.94 72 TYR A O 1
ATOM 581 N N . ILE A 1 73 ? 12.252 -10.089 -13.781 1.00 91.44 73 ILE A N 1
ATOM 582 C CA . ILE A 1 73 ? 12.486 -9.485 -12.469 1.00 91.44 73 ILE A CA 1
ATOM 583 C C . ILE A 1 73 ? 11.816 -8.111 -12.410 1.00 91.44 73 ILE A C 1
ATOM 585 O O . ILE A 1 73 ? 11.078 -7.839 -11.471 1.00 91.44 73 ILE A O 1
ATOM 589 N N . ILE A 1 74 ? 11.988 -7.277 -13.440 1.00 90.88 74 ILE A N 1
ATOM 590 C CA . ILE A 1 74 ? 11.397 -5.933 -13.505 1.00 90.88 74 ILE A CA 1
ATOM 591 C C . ILE A 1 74 ? 9.864 -6.004 -13.485 1.00 90.88 74 ILE A C 1
ATOM 593 O O . ILE A 1 74 ? 9.240 -5.333 -12.663 1.00 90.88 74 ILE A O 1
ATOM 597 N N . ILE A 1 75 ? 9.236 -6.837 -14.330 1.00 91.69 75 ILE A N 1
ATOM 598 C CA . ILE A 1 75 ? 7.763 -6.929 -14.364 1.00 91.69 75 ILE A CA 1
ATOM 599 C C . ILE A 1 75 ? 7.197 -7.481 -13.053 1.00 91.69 75 ILE A C 1
ATOM 601 O O . ILE A 1 75 ? 6.167 -6.996 -12.573 1.00 91.69 75 ILE A O 1
ATOM 605 N N . TYR A 1 76 ? 7.882 -8.461 -12.452 1.00 93.88 76 TYR A N 1
ATOM 606 C CA . TYR A 1 76 ? 7.510 -9.003 -11.153 1.00 93.88 76 TYR A CA 1
ATOM 607 C C . TYR A 1 76 ? 7.613 -7.928 -10.073 1.00 93.88 76 TYR A C 1
ATOM 609 O O . TYR A 1 76 ? 6.640 -7.718 -9.359 1.00 93.88 76 TYR A O 1
ATOM 617 N N . SER A 1 77 ? 8.726 -7.195 -9.999 1.00 94.12 77 SER A N 1
ATOM 618 C CA . SER A 1 77 ? 8.923 -6.123 -9.019 1.00 94.12 77 SER A CA 1
ATOM 619 C C . SER A 1 77 ? 7.896 -5.002 -9.176 1.00 94.12 77 SER A C 1
ATOM 621 O O . SER A 1 77 ? 7.299 -4.584 -8.189 1.00 94.12 77 SER A O 1
ATOM 623 N N . ILE A 1 78 ? 7.596 -4.559 -10.401 1.00 92.44 78 ILE A N 1
ATOM 624 C CA . ILE A 1 78 ? 6.553 -3.545 -10.637 1.00 92.44 78 ILE A CA 1
ATOM 625 C C . ILE A 1 78 ? 5.187 -4.057 -10.159 1.00 92.44 78 ILE A C 1
ATOM 627 O O . ILE A 1 78 ? 4.461 -3.350 -9.458 1.00 92.44 78 ILE A O 1
ATOM 631 N N . THR A 1 79 ? 4.831 -5.291 -10.518 1.00 94.75 79 THR A N 1
ATOM 632 C CA . THR A 1 79 ? 3.521 -5.870 -10.187 1.00 94.75 79 THR A CA 1
ATOM 633 C C . THR A 1 79 ? 3.387 -6.134 -8.687 1.00 94.75 79 THR A C 1
ATOM 635 O O . THR A 1 79 ? 2.385 -5.751 -8.080 1.00 94.75 79 THR A O 1
ATOM 638 N N . ALA A 1 80 ? 4.393 -6.760 -8.073 1.00 96.44 80 ALA A N 1
ATOM 639 C CA . ALA A 1 80 ? 4.434 -7.055 -6.646 1.00 96.44 80 ALA A CA 1
ATOM 640 C C . ALA A 1 80 ? 4.436 -5.764 -5.824 1.00 96.44 80 ALA A C 1
ATOM 642 O O . ALA A 1 80 ? 3.612 -5.632 -4.920 1.00 96.44 80 ALA A O 1
ATOM 643 N N . GLY A 1 81 ? 5.266 -4.785 -6.196 1.00 94.62 81 GLY A N 1
ATOM 644 C CA . GLY A 1 81 ? 5.333 -3.481 -5.540 1.00 94.62 81 GLY A CA 1
ATOM 645 C C . GLY A 1 81 ? 3.991 -2.757 -5.566 1.00 94.62 81 GLY A C 1
ATOM 646 O O . GLY A 1 81 ? 3.463 -2.397 -4.516 1.00 94.62 81 GLY A O 1
ATOM 647 N N . ARG A 1 82 ? 3.357 -2.644 -6.741 1.00 93.12 82 ARG A N 1
ATOM 648 C CA . ARG A 1 82 ? 2.037 -1.998 -6.866 1.00 93.12 82 ARG A CA 1
ATOM 649 C C . ARG A 1 82 ? 0.924 -2.750 -6.137 1.00 93.12 82 ARG A C 1
ATOM 651 O O . ARG A 1 82 ? 0.059 -2.115 -5.533 1.00 93.12 82 ARG A O 1
ATOM 658 N N . THR A 1 83 ? 0.943 -4.086 -6.162 1.00 96.25 83 THR A N 1
ATOM 659 C CA . THR A 1 83 ? -0.012 -4.905 -5.391 1.00 96.25 83 THR A CA 1
ATOM 660 C C . THR A 1 83 ? 0.131 -4.599 -3.909 1.00 96.25 83 THR A C 1
ATOM 662 O O . THR A 1 83 ? -0.855 -4.358 -3.217 1.00 96.25 83 THR A O 1
ATOM 665 N N . ALA A 1 84 ? 1.367 -4.603 -3.422 1.00 96.38 84 ALA A N 1
ATOM 666 C CA . ALA A 1 84 ? 1.670 -4.456 -2.016 1.00 96.38 84 ALA A CA 1
ATOM 667 C C . ALA A 1 84 ? 1.376 -3.031 -1.523 1.00 96.38 84 ALA A C 1
ATOM 669 O O . ALA A 1 84 ? 0.734 -2.874 -0.489 1.00 96.38 84 ALA A O 1
ATOM 670 N N . LEU A 1 85 ? 1.698 -2.003 -2.312 1.00 92.25 85 LEU A N 1
ATOM 671 C CA . LEU A 1 85 ? 1.312 -0.619 -2.032 1.00 92.25 85 LEU A CA 1
ATOM 672 C C . LEU A 1 85 ? -0.215 -0.449 -1.965 1.00 92.25 85 LEU A C 1
ATOM 674 O O . LEU A 1 85 ? -0.744 0.125 -1.015 1.00 92.25 85 LEU A O 1
ATOM 678 N N . THR A 1 86 ? -0.948 -1.013 -2.929 1.00 94.00 86 THR A N 1
ATOM 679 C CA . THR A 1 86 ? -2.421 -0.960 -2.928 1.00 94.00 86 THR A CA 1
ATOM 680 C C . THR A 1 86 ? -2.993 -1.667 -1.697 1.00 94.00 86 THR A C 1
ATOM 682 O O . THR A 1 86 ? -3.910 -1.159 -1.048 1.00 94.00 86 THR A O 1
ATOM 685 N N . ALA A 1 87 ? -2.433 -2.826 -1.339 1.00 96.88 87 ALA A N 1
ATOM 686 C CA . ALA A 1 87 ? -2.844 -3.569 -0.154 1.00 96.88 87 ALA A CA 1
ATOM 687 C C . ALA A 1 87 ? -2.536 -2.774 1.114 1.00 96.88 87 ALA A C 1
ATOM 689 O O . ALA A 1 87 ? -3.362 -2.752 2.024 1.00 96.88 87 ALA A O 1
ATOM 690 N N . HIS A 1 88 ? -1.390 -2.098 1.171 1.00 94.19 88 HIS A N 1
ATOM 691 C CA . HIS A 1 88 ? -1.010 -1.236 2.279 1.00 94.19 88 HIS A CA 1
ATOM 692 C C . HIS A 1 88 ? -2.021 -0.096 2.483 1.00 94.19 88 HIS A C 1
ATOM 694 O O . HIS A 1 88 ? -2.522 0.089 3.591 1.00 94.19 88 HIS A O 1
ATOM 700 N N . MET A 1 89 ? -2.412 0.602 1.412 1.00 92.31 89 MET A N 1
ATOM 701 C CA . MET A 1 89 ? -3.395 1.694 1.475 1.00 92.31 89 MET A CA 1
ATOM 702 C C . MET A 1 89 ? -4.765 1.226 1.978 1.00 92.31 89 MET A C 1
ATOM 704 O O . MET A 1 89 ? -5.328 1.811 2.906 1.00 92.31 89 MET A O 1
ATOM 708 N N . ILE A 1 90 ? -5.284 0.130 1.415 1.00 95.62 90 ILE A N 1
ATOM 709 C CA . ILE A 1 90 ? -6.556 -0.465 1.852 1.00 95.62 90 ILE A CA 1
ATOM 710 C C . ILE A 1 90 ? -6.463 -0.902 3.323 1.00 95.62 90 ILE A C 1
ATOM 712 O O . ILE A 1 90 ? -7.382 -0.666 4.112 1.00 95.62 90 ILE A O 1
ATOM 716 N N . GLY A 1 91 ? -5.337 -1.508 3.704 1.00 95.56 91 GLY A N 1
ATOM 717 C CA . GLY A 1 91 ? -5.040 -1.916 5.074 1.00 95.56 91 GLY A CA 1
ATOM 718 C C . GLY A 1 91 ? -5.059 -0.746 6.058 1.00 95.56 91 GLY A C 1
ATOM 719 O O . GLY A 1 91 ? -5.738 -0.828 7.083 1.00 95.56 91 GLY A O 1
ATOM 720 N N . ASN A 1 92 ? -4.413 0.372 5.717 1.00 92.81 92 ASN A N 1
ATOM 721 C CA . ASN A 1 92 ? -4.434 1.599 6.519 1.00 92.81 92 ASN A CA 1
ATOM 722 C C . ASN A 1 92 ? -5.858 2.136 6.703 1.00 92.81 92 ASN A C 1
ATOM 724 O O . ASN A 1 92 ? -6.242 2.455 7.829 1.00 92.81 92 ASN A O 1
ATOM 728 N N . THR A 1 93 ? -6.686 2.147 5.653 1.00 94.00 93 THR A N 1
ATOM 729 C CA . THR A 1 93 ? -8.103 2.529 5.781 1.00 94.00 93 THR A CA 1
ATOM 730 C C . THR A 1 93 ? -8.855 1.616 6.757 1.00 94.00 93 THR A C 1
ATOM 732 O O . THR A 1 93 ? -9.621 2.099 7.597 1.00 94.00 93 THR A O 1
ATOM 735 N N . PHE A 1 94 ? -8.619 0.299 6.718 1.00 96.62 94 PHE A N 1
ATOM 736 C CA . PHE A 1 94 ? -9.223 -0.626 7.684 1.00 96.62 94 PHE A CA 1
ATOM 737 C C . PHE A 1 94 ? -8.687 -0.452 9.106 1.00 96.62 94 PHE A C 1
ATOM 739 O O . PHE A 1 94 ? -9.458 -0.610 10.055 1.00 96.62 94 PHE A O 1
ATOM 746 N N . ILE A 1 95 ? -7.410 -0.104 9.279 1.00 94.38 95 ILE A N 1
ATOM 747 C CA . ILE A 1 95 ? -6.834 0.238 10.586 1.00 94.38 95 ILE A CA 1
ATOM 748 C C . ILE A 1 95 ? -7.522 1.485 11.151 1.00 94.38 95 ILE A C 1
ATOM 750 O O . ILE A 1 95 ? -7.987 1.451 12.294 1.00 94.38 95 ILE A O 1
ATOM 754 N N . THR A 1 96 ? -7.675 2.543 10.352 1.00 91.81 96 THR A N 1
ATOM 755 C CA . THR A 1 96 ? -8.408 3.755 10.746 1.00 91.81 96 THR A CA 1
ATOM 756 C C . THR A 1 96 ? -9.856 3.428 11.110 1.00 91.81 96 THR A C 1
ATOM 758 O O . THR A 1 96 ? -10.347 3.854 12.157 1.00 91.81 96 THR A O 1
ATOM 761 N N . PHE A 1 97 ? -10.537 2.588 10.325 1.00 94.94 97 PHE A N 1
ATOM 762 C CA . PHE A 1 97 ? -11.896 2.143 10.645 1.00 94.94 97 PHE A CA 1
ATOM 763 C C . PHE A 1 97 ? -11.968 1.310 11.932 1.00 94.94 97 PHE A C 1
ATOM 765 O O . PHE A 1 97 ? -12.877 1.495 12.751 1.00 94.94 97 PHE A O 1
ATOM 772 N N . ASN A 1 98 ? -10.995 0.427 12.164 1.00 94.88 98 ASN A N 1
ATOM 773 C CA . ASN A 1 98 ? -10.875 -0.313 13.416 1.00 94.88 98 ASN A CA 1
ATOM 774 C C . ASN A 1 98 ? -10.742 0.643 14.605 1.00 94.88 98 ASN A C 1
ATOM 776 O O . ASN A 1 98 ? -11.477 0.498 15.583 1.00 94.88 98 ASN A O 1
ATOM 780 N N . ARG A 1 99 ? -9.902 1.675 14.494 1.00 90.31 99 ARG A N 1
ATOM 781 C CA . ARG A 1 99 ? -9.744 2.678 15.553 1.00 90.31 99 ARG A CA 1
ATOM 782 C C . ARG A 1 99 ? -11.000 3.497 15.775 1.00 90.31 99 ARG A C 1
ATOM 784 O O . ARG A 1 99 ? -11.482 3.544 16.908 1.00 90.31 99 ARG A O 1
ATOM 791 N N . TYR A 1 100 ? -11.589 4.018 14.706 1.00 91.25 100 TYR A N 1
ATOM 792 C CA . TYR A 1 100 ? -12.871 4.709 14.754 1.00 91.25 100 TYR A CA 1
ATOM 793 C C . TYR A 1 100 ? -13.934 3.886 15.486 1.00 91.25 100 TYR A C 1
ATOM 795 O O . TYR A 1 100 ? -14.528 4.343 16.458 1.00 91.25 100 TYR A O 1
ATOM 803 N N . SER A 1 101 ? -14.145 2.640 15.071 1.00 93.19 101 SER A N 1
ATOM 804 C CA . SER A 1 101 ? -15.167 1.785 15.678 1.00 93.19 101 SER A CA 1
ATOM 805 C C . SER A 1 101 ? -14.854 1.387 17.126 1.00 93.19 101 SER A C 1
ATOM 807 O O . SER A 1 101 ? -15.789 1.185 17.897 1.00 93.19 101 SER A O 1
ATOM 809 N N . SER A 1 102 ? -13.578 1.310 17.523 1.00 89.88 102 SER A N 1
ATOM 810 C CA . SER A 1 102 ? -13.199 1.008 18.911 1.00 89.88 102 SER A CA 1
ATOM 811 C C . SER A 1 102 ? -13.621 2.103 19.889 1.00 89.88 102 SER A C 1
ATOM 813 O O . SER A 1 102 ? -14.001 1.792 21.013 1.00 89.88 102 SER A O 1
ATOM 815 N N . ILE A 1 103 ? -13.630 3.362 19.440 1.00 86.75 103 ILE A N 1
ATOM 816 C CA . ILE A 1 103 ? -14.008 4.517 20.264 1.00 86.75 103 ILE A CA 1
ATOM 817 C C . ILE A 1 103 ? -15.483 4.872 20.059 1.00 86.75 103 ILE A C 1
ATOM 819 O O . ILE A 1 103 ? -16.242 4.999 21.015 1.00 86.75 103 ILE A O 1
ATOM 823 N N . CYS A 1 104 ? -15.924 5.000 18.809 1.00 87.75 104 CYS A N 1
ATOM 824 C CA . CYS A 1 104 ? -17.258 5.506 18.487 1.00 87.75 104 CYS A CA 1
ATOM 825 C C . CYS A 1 104 ? -18.346 4.421 18.500 1.00 87.75 104 CYS A C 1
ATOM 827 O O . CYS A 1 104 ? -19.528 4.748 18.563 1.00 87.75 104 CYS A O 1
ATOM 829 N N . LEU A 1 105 ? -17.981 3.135 18.409 1.00 91.00 105 LEU A N 1
ATOM 830 C CA . LEU A 1 105 ? -18.920 2.010 18.295 1.00 91.00 105 LEU A CA 1
ATOM 831 C C . LEU A 1 105 ? -18.638 0.909 19.330 1.00 91.00 105 LEU A C 1
ATOM 833 O O . LEU A 1 105 ? -18.805 -0.274 19.026 1.00 91.00 105 LEU A O 1
ATOM 837 N N . MET A 1 106 ? -18.260 1.282 20.558 1.00 87.44 106 MET A N 1
ATOM 838 C CA . MET A 1 106 ? -17.870 0.348 21.630 1.00 87.44 106 MET A CA 1
ATOM 839 C C . MET A 1 106 ? -18.836 -0.839 21.796 1.00 87.44 106 MET A C 1
ATOM 841 O O . MET A 1 106 ? -18.404 -1.986 21.850 1.00 87.44 106 MET A O 1
ATOM 845 N N . SER A 1 107 ? -20.153 -0.601 21.774 1.00 92.44 107 SER A N 1
ATOM 846 C CA . SER A 1 107 ? -21.176 -1.652 21.949 1.00 92.44 107 SER A CA 1
ATOM 847 C C . SER A 1 107 ? -21.254 -2.673 20.805 1.00 92.44 107 SER A C 1
ATOM 849 O O . SER A 1 107 ? -21.828 -3.754 20.964 1.00 92.44 107 SER A O 1
ATOM 851 N N . LYS A 1 108 ? -20.707 -2.338 19.632 1.00 95.06 108 LYS A N 1
ATOM 852 C CA . LYS A 1 108 ? -20.691 -3.191 18.436 1.00 95.06 108 LYS A CA 1
ATOM 853 C C . LYS A 1 108 ? -19.287 -3.671 18.074 1.00 95.06 108 LYS A C 1
ATOM 855 O O . LYS A 1 108 ? -19.178 -4.529 17.200 1.00 95.06 108 LYS A O 1
ATOM 860 N N . TYR A 1 109 ? -18.242 -3.159 18.726 1.00 93.69 109 TYR A N 1
ATOM 861 C CA . TYR A 1 109 ? -16.851 -3.415 18.360 1.00 93.69 109 TYR A CA 1
ATOM 862 C C . TYR A 1 109 ? -16.539 -4.915 18.284 1.00 93.69 109 TYR A C 1
ATOM 864 O O . TYR A 1 109 ? -16.118 -5.396 17.233 1.00 93.69 109 TYR A O 1
ATOM 872 N N . ASP A 1 110 ? -16.872 -5.677 19.328 1.00 94.31 110 ASP A N 1
ATOM 873 C CA . ASP A 1 110 ? -16.592 -7.120 19.385 1.00 94.31 110 ASP A CA 1
ATOM 874 C C . ASP A 1 110 ? -17.380 -7.939 18.350 1.00 94.31 110 ASP A C 1
ATOM 876 O O . ASP A 1 110 ? -16.936 -9.003 17.919 1.00 94.31 110 ASP A O 1
ATOM 880 N N . LYS A 1 111 ? -18.542 -7.438 17.909 1.00 96.62 111 LYS A N 1
ATOM 881 C CA . LYS A 1 111 ? -19.354 -8.077 16.859 1.00 96.62 111 LYS A CA 1
ATOM 882 C C . LYS A 1 111 ? -18.778 -7.825 15.467 1.00 96.62 111 LYS A C 1
ATOM 884 O O . LYS A 1 111 ? -18.849 -8.700 14.606 1.00 96.62 111 LYS A O 1
ATOM 889 N N . ILE A 1 112 ? -18.222 -6.635 15.242 1.00 97.12 112 ILE A N 1
ATOM 890 C CA . ILE A 1 112 ? -17.616 -6.249 13.963 1.00 97.12 112 ILE A CA 1
ATOM 891 C C . ILE A 1 112 ? -16.254 -6.935 13.814 1.00 97.12 112 ILE A C 1
ATOM 893 O O . ILE A 1 112 ? -15.996 -7.586 12.801 1.00 97.12 112 ILE A O 1
ATOM 897 N N . TRP A 1 113 ? -15.413 -6.865 14.846 1.00 97.62 113 TRP A N 1
ATOM 898 C CA . TRP A 1 113 ? -13.998 -7.247 14.799 1.00 97.62 113 TRP A CA 1
ATOM 899 C C . TRP A 1 113 ? -13.712 -8.638 15.354 1.00 97.62 113 TRP A C 1
ATOM 901 O O . TRP A 1 113 ? -12.713 -8.874 16.036 1.00 97.62 113 TRP A O 1
ATOM 911 N N . THR A 1 114 ? -14.576 -9.594 15.020 1.00 97.19 114 THR A N 1
ATOM 912 C CA . THR A 1 114 ? -14.289 -11.004 15.292 1.00 97.19 114 THR A CA 1
ATOM 913 C C . THR A 1 114 ? -13.077 -11.467 14.480 1.00 97.19 114 THR A C 1
ATOM 915 O O . THR A 1 114 ? -12.829 -10.994 13.369 1.00 97.19 114 THR A O 1
ATOM 918 N N . ARG A 1 115 ? -12.339 -12.460 14.992 1.00 96.06 115 ARG A N 1
ATOM 919 C CA . ARG A 1 115 ? -11.161 -13.023 14.305 1.00 96.06 115 ARG A CA 1
ATOM 920 C C . ARG A 1 115 ? -11.468 -13.477 12.872 1.00 96.06 115 ARG A C 1
ATOM 922 O O . ARG A 1 115 ? -10.643 -13.292 11.984 1.00 96.06 115 ARG A O 1
ATOM 929 N N . ARG A 1 116 ? -12.658 -14.047 12.648 1.00 97.38 116 ARG A N 1
ATOM 930 C CA . ARG A 1 116 ? -13.121 -14.472 11.320 1.00 97.38 116 ARG A CA 1
ATOM 931 C C . ARG A 1 116 ? -13.289 -13.276 10.383 1.00 97.38 116 ARG A C 1
ATOM 933 O O . ARG A 1 116 ? -12.797 -13.326 9.263 1.00 97.38 116 ARG A O 1
ATOM 940 N N . ASN A 1 117 ? -13.942 -12.210 10.843 1.00 98.06 117 ASN A N 1
ATOM 941 C CA . ASN A 1 117 ? -14.172 -11.017 10.027 1.00 98.06 117 ASN A CA 1
ATOM 942 C C . ASN A 1 117 ? -12.857 -10.321 9.671 1.00 98.06 117 ASN A C 1
ATOM 944 O O . ASN A 1 117 ? -12.670 -9.943 8.522 1.00 98.06 117 ASN A O 1
ATOM 948 N N . VAL A 1 118 ? -11.921 -10.219 10.621 1.00 97.94 118 VAL A N 1
ATOM 949 C CA . VAL A 1 118 ? -10.587 -9.649 10.370 1.00 97.94 118 VAL A CA 1
ATOM 950 C C . VAL A 1 118 ? -9.849 -10.431 9.285 1.00 97.94 118 VAL A C 1
ATOM 952 O O . VAL A 1 118 ? -9.290 -9.833 8.374 1.00 97.94 118 VAL A O 1
ATOM 955 N N . PHE A 1 119 ? -9.880 -11.765 9.343 1.00 97.81 119 PHE A N 1
ATOM 956 C CA . PHE A 1 119 ? -9.245 -12.589 8.317 1.00 97.81 119 PHE A CA 1
ATOM 957 C C . PHE A 1 119 ? -9.893 -12.397 6.938 1.00 97.81 119 PHE A C 1
ATOM 959 O O . PHE A 1 119 ? -9.185 -12.272 5.945 1.00 97.81 119 PHE A O 1
ATOM 966 N N . ILE A 1 120 ? -11.227 -12.307 6.874 1.00 98.12 120 ILE A N 1
ATOM 967 C CA . ILE A 1 120 ? -11.943 -12.000 5.625 1.00 98.12 120 ILE A CA 1
ATOM 968 C C . ILE A 1 120 ? -11.514 -10.632 5.079 1.00 98.12 120 ILE A C 1
ATOM 970 O O . ILE A 1 120 ? -11.243 -10.526 3.888 1.00 98.12 120 ILE A O 1
ATOM 974 N N . ILE A 1 121 ? -11.405 -9.610 5.934 1.00 98.12 121 ILE A N 1
ATOM 975 C CA . ILE A 1 121 ? -10.946 -8.268 5.544 1.00 98.12 121 ILE A CA 1
ATOM 976 C C . ILE A 1 121 ? -9.540 -8.328 4.937 1.00 98.12 121 ILE A C 1
ATOM 978 O O . ILE A 1 121 ? -9.332 -7.768 3.866 1.00 98.12 121 ILE A O 1
ATOM 982 N N . VAL A 1 122 ? -8.607 -9.054 5.561 1.00 98.25 122 VAL A N 1
ATOM 983 C CA . VAL A 1 122 ? -7.242 -9.238 5.036 1.00 98.25 122 VAL A CA 1
ATOM 984 C C . VAL A 1 122 ? -7.250 -9.945 3.675 1.00 98.25 122 VAL A C 1
ATOM 986 O O . VAL A 1 122 ? -6.548 -9.531 2.756 1.00 98.25 122 VAL A O 1
ATOM 989 N N . VAL A 1 123 ? -8.070 -10.987 3.503 1.00 98.31 123 VAL A N 1
ATOM 990 C CA . VAL A 1 123 ? -8.201 -11.675 2.207 1.00 98.31 123 VAL A CA 1
ATOM 991 C C . VAL A 1 123 ? -8.752 -10.730 1.137 1.00 98.31 123 VAL A C 1
ATOM 993 O O . VAL A 1 123 ? -8.215 -10.681 0.032 1.00 98.31 123 VAL A O 1
ATOM 996 N N . VAL A 1 124 ? -9.790 -9.955 1.461 1.00 97.94 124 VAL A N 1
ATOM 997 C CA . VAL A 1 124 ? -10.385 -8.973 0.541 1.00 97.94 124 VAL A CA 1
ATOM 998 C C . VAL A 1 124 ? -9.379 -7.881 0.180 1.00 97.94 124 VAL A C 1
ATOM 1000 O O . VAL A 1 124 ? -9.267 -7.548 -0.996 1.00 97.94 124 VAL A O 1
ATOM 1003 N N . GLN A 1 125 ? -8.619 -7.376 1.155 1.00 97.31 125 GLN A N 1
ATOM 1004 C CA . GLN A 1 125 ? -7.548 -6.398 0.957 1.00 97.31 125 GLN A CA 1
ATOM 1005 C C . GLN A 1 125 ? -6.588 -6.865 -0.143 1.00 97.31 125 GLN A C 1
ATOM 1007 O O . GLN A 1 125 ? -6.460 -6.184 -1.155 1.00 97.31 125 GLN A O 1
ATOM 1012 N N . TYR A 1 126 ? -5.987 -8.051 -0.009 1.00 98.19 126 TYR A N 1
ATOM 1013 C CA . TYR A 1 126 ? -5.051 -8.552 -1.022 1.00 98.19 126 TYR A CA 1
ATOM 1014 C C . TYR A 1 126 ? -5.723 -8.928 -2.345 1.00 98.19 126 TYR A C 1
ATOM 1016 O O . TYR A 1 126 ? -5.149 -8.681 -3.404 1.00 98.19 126 TYR A O 1
ATOM 1024 N N . ALA A 1 127 ? -6.930 -9.500 -2.319 1.00 98.00 127 ALA A N 1
ATOM 1025 C CA . ALA A 1 127 ? -7.641 -9.875 -3.540 1.00 98.00 127 ALA A CA 1
ATOM 1026 C C . ALA A 1 127 ? -7.956 -8.653 -4.418 1.00 98.00 127 ALA A C 1
ATOM 1028 O O . ALA A 1 127 ? -7.714 -8.684 -5.625 1.00 98.00 127 ALA A O 1
ATOM 1029 N N . VAL A 1 128 ? -8.438 -7.563 -3.809 1.00 96.88 128 VAL A N 1
ATOM 1030 C CA . VAL A 1 128 ? -8.693 -6.293 -4.508 1.00 96.88 128 VAL A CA 1
ATOM 1031 C C . VAL A 1 128 ? -7.391 -5.717 -5.062 1.00 96.88 128 VAL A C 1
ATOM 1033 O O . VAL A 1 128 ? -7.361 -5.283 -6.211 1.00 96.88 128 VAL A O 1
ATOM 1036 N N . SER A 1 129 ? -6.300 -5.762 -4.295 1.00 97.19 129 SER A N 1
ATOM 1037 C CA . SER A 1 129 ? -5.001 -5.261 -4.755 1.00 97.19 129 SER A CA 1
ATOM 1038 C C . SER A 1 129 ? -4.429 -6.044 -5.934 1.00 97.19 129 SER A C 1
ATOM 1040 O O . SER A 1 129 ? -3.925 -5.435 -6.874 1.00 97.19 129 SER A O 1
ATOM 1042 N N . ILE A 1 130 ? -4.539 -7.376 -5.927 1.00 97.00 130 ILE A N 1
ATOM 1043 C CA . ILE A 1 130 ? -4.109 -8.222 -7.051 1.00 97.00 130 ILE A CA 1
ATOM 1044 C C . ILE A 1 130 ? -4.962 -7.925 -8.288 1.00 97.00 130 ILE A C 1
ATOM 1046 O O . ILE A 1 130 ? -4.428 -7.762 -9.385 1.00 97.00 130 ILE A O 1
ATOM 1050 N N . ALA A 1 131 ? -6.283 -7.812 -8.117 1.00 96.56 131 ALA A N 1
ATOM 1051 C CA . ALA A 1 131 ? -7.189 -7.478 -9.212 1.00 96.56 131 ALA A CA 1
ATOM 1052 C C . ALA A 1 131 ? -6.857 -6.109 -9.834 1.00 96.56 131 ALA A C 1
ATOM 1054 O O . ALA A 1 131 ? -6.860 -5.980 -11.058 1.00 96.56 131 ALA A O 1
ATOM 1055 N N . ALA A 1 132 ? -6.502 -5.116 -9.011 1.00 94.94 132 ALA A N 1
ATOM 1056 C CA . ALA A 1 132 ? -6.144 -3.772 -9.464 1.00 94.94 132 ALA A CA 1
ATOM 1057 C C . ALA A 1 132 ? -4.897 -3.745 -10.365 1.00 94.94 132 ALA A C 1
ATOM 1059 O O . ALA A 1 132 ? -4.814 -2.920 -11.273 1.00 94.94 132 ALA A O 1
ATOM 1060 N N . VAL A 1 133 ? -3.940 -4.657 -10.156 1.00 94.81 133 VAL A N 1
ATOM 1061 C CA . VAL A 1 133 ? -2.686 -4.697 -10.930 1.00 94.81 133 VAL A CA 1
ATOM 1062 C C . VAL A 1 133 ? -2.652 -5.769 -12.018 1.00 94.81 133 VAL A C 1
ATOM 1064 O O . VAL A 1 133 ? -1.656 -5.878 -12.734 1.00 94.81 133 VAL A O 1
ATOM 1067 N N . PHE A 1 134 ? -3.712 -6.564 -12.171 1.00 94.44 134 PHE A N 1
ATOM 1068 C CA . PHE A 1 134 ? -3.735 -7.705 -13.091 1.00 94.44 134 PHE A CA 1
ATOM 1069 C C . PHE A 1 134 ? -3.371 -7.321 -14.539 1.00 94.44 134 PHE A C 1
ATOM 1071 O O . PHE A 1 134 ? -2.610 -8.022 -15.209 1.00 94.44 134 PHE A O 1
ATOM 1078 N N . TYR A 1 135 ? -3.837 -6.157 -15.001 1.00 91.19 135 TYR A N 1
ATOM 1079 C CA . TYR A 1 135 ? -3.482 -5.616 -16.318 1.00 91.19 135 TYR A CA 1
ATOM 1080 C C . TYR A 1 135 ? -1.995 -5.263 -16.450 1.00 91.19 135 TYR A C 1
ATOM 1082 O O . TYR A 1 135 ? -1.419 -5.416 -17.522 1.00 91.19 135 TYR A O 1
ATOM 1090 N N . THR A 1 136 ? -1.349 -4.838 -15.362 1.00 91.69 136 THR A N 1
ATOM 1091 C CA . THR A 1 136 ? 0.097 -4.571 -15.358 1.00 91.69 136 THR A CA 1
ATOM 1092 C C . THR A 1 136 ? 0.883 -5.866 -15.509 1.00 91.69 136 THR A C 1
ATOM 1094 O O . THR A 1 136 ? 1.788 -5.931 -16.338 1.00 91.69 136 THR A O 1
ATOM 1097 N N . ALA A 1 137 ? 0.487 -6.920 -14.790 1.00 92.38 137 ALA A N 1
ATOM 1098 C CA . ALA A 1 137 ? 1.170 -8.215 -14.797 1.00 92.38 137 ALA A CA 1
ATOM 1099 C C . ALA A 1 137 ? 1.236 -8.870 -16.188 1.00 92.38 137 ALA A C 1
ATOM 1101 O O . ALA A 1 137 ? 2.155 -9.632 -16.480 1.00 92.38 137 ALA A O 1
ATOM 1102 N N . THR A 1 138 ? 0.254 -8.581 -17.045 1.00 92.50 138 THR A N 1
ATOM 1103 C CA . THR A 1 138 ? 0.120 -9.163 -18.390 1.00 92.50 138 THR A CA 1
ATOM 1104 C C . THR A 1 138 ? 0.643 -8.253 -19.504 1.00 92.50 138 THR A C 1
ATOM 1106 O O . THR A 1 138 ? 0.589 -8.614 -20.680 1.00 92.50 138 THR A O 1
ATOM 1109 N N . SER A 1 139 ? 1.163 -7.076 -19.152 1.00 92.44 139 SER A N 1
ATOM 1110 C CA . SER A 1 139 ? 1.564 -6.059 -20.121 1.00 92.44 139 SER A CA 1
ATOM 1111 C C . SER A 1 139 ? 2.942 -6.297 -20.732 1.00 92.44 139 SER A C 1
ATOM 1113 O O . SER A 1 139 ? 3.821 -6.943 -20.151 1.00 92.44 139 SER A O 1
ATOM 1115 N N . LYS A 1 140 ? 3.154 -5.750 -21.934 1.00 91.88 140 LYS A N 1
ATOM 1116 C CA . LYS A 1 140 ? 4.486 -5.726 -22.537 1.00 91.88 140 LYS A CA 1
ATOM 1117 C C . LYS A 1 140 ? 5.279 -4.553 -21.973 1.00 91.88 140 LYS A C 1
ATOM 1119 O O . LYS A 1 140 ? 4.767 -3.451 -21.786 1.00 91.88 140 LYS A O 1
ATOM 1124 N N . MET A 1 141 ? 6.556 -4.814 -21.736 1.00 89.12 141 MET A N 1
ATOM 1125 C CA . MET A 1 141 ? 7.514 -3.804 -21.315 1.00 89.12 141 MET A CA 1
ATOM 1126 C C . MET A 1 141 ? 8.223 -3.229 -22.534 1.00 89.12 141 MET A C 1
ATOM 1128 O O . MET A 1 141 ? 8.571 -3.972 -23.457 1.00 89.12 141 MET A O 1
ATOM 1132 N N . ILE A 1 142 ? 8.420 -1.916 -22.523 1.00 90.19 142 ILE A N 1
ATOM 1133 C CA . ILE A 1 142 ? 9.091 -1.168 -23.578 1.00 90.19 142 ILE A CA 1
ATOM 1134 C C . ILE A 1 142 ? 10.548 -0.969 -23.171 1.00 90.19 142 ILE A C 1
ATOM 1136 O O . ILE A 1 142 ? 10.844 -0.404 -22.117 1.00 90.19 142 ILE A O 1
ATOM 1140 N N . TYR A 1 143 ? 11.446 -1.403 -24.050 1.00 88.25 143 TYR A N 1
ATOM 1141 C CA . TYR A 1 143 ? 12.883 -1.182 -23.950 1.00 88.25 143 TYR A CA 1
ATOM 1142 C C . TYR A 1 143 ? 13.343 -0.324 -25.123 1.00 88.25 143 TYR A C 1
ATOM 1144 O O . TYR A 1 143 ? 12.816 -0.452 -26.230 1.00 88.25 143 TYR A O 1
ATOM 1152 N N . VAL A 1 144 ? 14.320 0.544 -24.880 1.00 88.19 144 VAL A N 1
ATOM 1153 C CA . VAL A 1 144 ? 15.008 1.305 -25.928 1.00 88.19 144 VAL A CA 1
ATOM 1154 C C . VAL A 1 144 ? 16.459 0.864 -25.952 1.00 88.19 144 VAL A C 1
ATOM 1156 O O . VAL A 1 144 ? 17.088 0.762 -24.902 1.00 88.19 144 VAL A O 1
ATOM 1159 N N . GLN A 1 145 ? 16.966 0.576 -27.147 1.00 88.75 145 GLN A N 1
ATOM 1160 C CA . GLN A 1 145 ? 18.377 0.280 -27.337 1.00 88.75 145 GLN A CA 1
ATOM 1161 C C . GLN A 1 145 ? 19.170 1.593 -27.310 1.00 88.75 145 GLN A C 1
ATOM 1163 O O . GLN A 1 145 ? 18.817 2.531 -28.025 1.00 88.75 145 GLN A O 1
ATOM 1168 N N . ALA A 1 146 ? 20.190 1.668 -26.462 1.00 88.50 146 ALA A N 1
ATOM 1169 C CA . ALA A 1 146 ? 21.124 2.784 -26.391 1.00 88.50 146 ALA A CA 1
ATOM 1170 C C . ALA A 1 146 ? 22.218 2.661 -27.469 1.00 88.50 146 ALA A C 1
ATOM 1172 O O . ALA A 1 146 ? 22.380 1.610 -28.093 1.00 88.50 146 ALA A O 1
ATOM 1173 N N . ASP A 1 147 ? 22.983 3.737 -27.679 1.00 90.31 147 ASP A N 1
ATOM 1174 C CA . ASP A 1 147 ? 24.027 3.813 -28.717 1.00 90.31 147 ASP A CA 1
ATOM 1175 C C . ASP A 1 147 ? 25.161 2.788 -28.516 1.00 90.31 147 ASP A C 1
ATOM 1177 O O . ASP A 1 147 ? 25.822 2.387 -29.473 1.00 90.31 147 ASP A O 1
ATOM 1181 N N . ASP A 1 148 ? 25.369 2.330 -27.280 1.00 89.50 148 ASP A N 1
ATOM 1182 C CA . ASP A 1 148 ? 26.335 1.287 -26.908 1.00 89.50 148 ASP A CA 1
ATOM 1183 C C . ASP A 1 148 ? 25.804 -0.147 -27.113 1.00 89.50 148 ASP A C 1
ATOM 1185 O O . ASP A 1 148 ? 26.498 -1.126 -26.829 1.00 89.50 148 ASP A O 1
ATOM 1189 N N . GLY A 1 149 ? 24.573 -0.283 -27.615 1.00 86.00 149 GLY A N 1
ATOM 1190 C CA . GLY A 1 149 ? 23.898 -1.554 -27.851 1.00 86.00 149 GLY A CA 1
ATOM 1191 C C . GLY A 1 149 ? 23.186 -2.141 -26.629 1.00 86.00 149 GLY A C 1
ATOM 1192 O O . GLY A 1 149 ? 22.541 -3.182 -26.784 1.00 86.00 149 GLY A O 1
ATOM 1193 N N . THR A 1 150 ? 23.258 -1.500 -25.455 1.00 87.19 150 THR A N 1
ATOM 1194 C CA . THR A 1 150 ? 22.526 -1.926 -24.249 1.00 87.19 150 THR A CA 1
ATOM 1195 C C . THR A 1 150 ? 21.036 -1.617 -24.357 1.00 87.19 150 THR A C 1
ATOM 1197 O O . THR A 1 150 ? 20.614 -0.774 -25.149 1.00 87.19 150 THR A O 1
ATOM 1200 N N . TYR A 1 151 ? 20.210 -2.308 -23.569 1.00 83.88 151 TYR A N 1
ATOM 1201 C CA . TYR A 1 151 ? 18.773 -2.045 -23.507 1.00 83.88 151 TYR A CA 1
ATOM 1202 C C . TYR A 1 151 ? 18.417 -1.370 -22.188 1.00 83.88 151 TYR A C 1
ATOM 1204 O O . TYR A 1 151 ? 18.698 -1.893 -21.110 1.00 83.88 151 TYR A O 1
ATOM 1212 N N . VAL A 1 152 ? 17.734 -0.231 -22.281 1.00 84.88 152 VAL A N 1
ATOM 1213 C CA . VAL A 1 152 ? 17.245 0.523 -21.125 1.00 84.88 152 VAL A CA 1
ATOM 1214 C C . VAL A 1 152 ? 15.734 0.366 -21.034 1.00 84.88 152 VAL A C 1
ATOM 1216 O O . VAL A 1 152 ? 15.004 0.570 -22.011 1.00 84.88 152 VAL A O 1
ATOM 1219 N N . PHE A 1 153 ? 15.251 -0.021 -19.853 1.00 86.00 153 PHE A N 1
ATOM 1220 C CA . PHE A 1 153 ? 13.821 -0.077 -19.576 1.00 86.00 153 PHE A CA 1
ATOM 1221 C C . PHE A 1 153 ? 13.230 1.334 -19.629 1.00 86.00 153 PHE A C 1
ATOM 1223 O O . PHE A 1 153 ? 13.655 2.222 -18.895 1.00 86.00 153 PHE A O 1
ATOM 1230 N N . LYS A 1 154 ? 12.234 1.538 -20.496 1.00 85.75 154 LYS A N 1
ATOM 1231 C CA . LYS A 1 154 ? 11.557 2.832 -20.650 1.00 85.75 154 LYS A CA 1
ATOM 1232 C C . LYS A 1 154 ? 10.227 2.892 -19.905 1.00 85.75 154 LYS A C 1
ATOM 1234 O O . LYS A 1 154 ? 9.786 3.977 -19.544 1.00 85.75 154 LYS A O 1
ATOM 1239 N N . GLY A 1 155 ? 9.571 1.752 -19.702 1.00 87.75 155 GLY A N 1
ATOM 1240 C CA . GLY A 1 155 ? 8.270 1.701 -19.045 1.00 87.75 155 GLY A CA 1
ATOM 1241 C C . GLY A 1 155 ? 7.375 0.578 -19.555 1.00 87.75 155 GLY A C 1
ATOM 1242 O O . GLY A 1 155 ? 7.804 -0.341 -20.255 1.00 87.75 155 GLY A O 1
ATOM 1243 N N . LEU A 1 156 ? 6.100 0.672 -19.195 1.00 89.62 156 LEU A N 1
ATOM 1244 C CA . LEU A 1 156 ? 5.033 -0.176 -19.724 1.00 89.62 156 LEU A CA 1
ATOM 1245 C C . LEU A 1 156 ? 4.473 0.421 -21.022 1.00 89.62 156 LEU A C 1
ATOM 1247 O O . LEU A 1 156 ? 4.724 1.584 -21.342 1.00 89.62 156 LEU A O 1
ATOM 1251 N N . GLU A 1 157 ? 3.673 -0.355 -21.753 1.00 90.88 157 GLU A N 1
ATOM 1252 C CA . GLU A 1 157 ? 2.846 0.189 -22.835 1.00 90.88 157 GLU A CA 1
ATOM 1253 C C . GLU A 1 157 ? 2.025 1.406 -22.348 1.00 90.88 157 GLU A C 1
ATOM 1255 O O . GLU A 1 157 ? 1.374 1.299 -21.305 1.00 90.88 157 GLU A O 1
ATOM 1260 N N . PRO A 1 158 ? 2.000 2.544 -23.081 1.00 86.50 158 PRO A N 1
ATOM 1261 C CA . PRO A 1 158 ? 1.388 3.789 -22.599 1.00 86.50 158 PRO A CA 1
ATOM 1262 C C . PRO A 1 158 ? -0.069 3.633 -22.164 1.00 86.50 158 PRO A C 1
ATOM 1264 O O . PRO A 1 158 ? -0.470 4.137 -21.119 1.00 86.50 158 PRO A O 1
ATOM 1267 N N . HIS A 1 159 ? -0.851 2.865 -22.928 1.00 88.75 159 HIS A N 1
ATOM 1268 C CA . HIS A 1 159 ? -2.241 2.573 -22.588 1.00 88.75 159 HIS A CA 1
ATOM 1269 C C . HIS A 1 159 ? -2.360 1.811 -21.258 1.00 88.75 159 HIS A C 1
ATOM 1271 O O . HIS A 1 159 ? -3.193 2.154 -20.423 1.00 88.75 159 HIS A O 1
ATOM 1277 N N . VAL A 1 160 ? -1.510 0.804 -21.022 1.00 90.19 160 VAL A N 1
ATOM 1278 C CA . VAL A 1 160 ? -1.499 0.060 -19.752 1.00 90.19 160 VAL A CA 1
ATOM 1279 C C . VAL A 1 160 ? -1.062 0.968 -18.609 1.00 90.19 160 VAL A C 1
ATOM 1281 O O . VAL A 1 160 ? -1.698 0.964 -17.558 1.00 90.19 160 VAL A O 1
ATOM 1284 N N . ALA A 1 161 ? -0.005 1.759 -18.806 1.00 86.56 161 ALA A N 1
ATOM 1285 C CA . ALA A 1 161 ? 0.478 2.694 -17.797 1.00 86.56 161 ALA A CA 1
ATOM 1286 C C . ALA A 1 161 ? -0.631 3.666 -17.361 1.00 86.56 161 ALA A C 1
ATOM 1288 O O . ALA A 1 161 ? -0.868 3.809 -16.161 1.00 86.56 161 ALA A O 1
ATOM 1289 N N . ALA A 1 162 ? -1.358 4.246 -18.323 1.00 84.12 162 ALA A N 1
ATOM 1290 C CA . ALA A 1 162 ? -2.470 5.159 -18.073 1.00 84.12 162 ALA A CA 1
ATOM 1291 C C . ALA A 1 162 ? -3.641 4.481 -17.342 1.00 84.12 162 ALA A C 1
ATOM 1293 O O . ALA A 1 162 ? -4.144 5.018 -16.353 1.00 84.12 162 ALA A O 1
ATOM 1294 N N . VAL A 1 163 ? -4.055 3.284 -17.778 1.00 88.81 163 VAL A N 1
ATOM 1295 C CA . VAL A 1 163 ? -5.137 2.528 -17.123 1.00 88.81 163 VAL A CA 1
ATOM 1296 C C . VAL A 1 163 ? -4.761 2.175 -15.686 1.00 88.81 163 VAL A C 1
ATOM 1298 O O . VAL A 1 163 ? -5.552 2.411 -14.773 1.00 88.81 163 VAL A O 1
ATOM 1301 N N . THR A 1 164 ? -3.551 1.660 -15.457 1.00 88.44 164 THR A N 1
ATOM 1302 C CA . THR A 1 164 ? -3.111 1.316 -14.101 1.00 88.44 164 THR A CA 1
ATOM 1303 C C . THR A 1 164 ? -3.002 2.557 -13.222 1.00 88.44 164 THR A C 1
ATOM 1305 O O . THR A 1 164 ? -3.437 2.507 -12.076 1.00 88.44 164 THR A O 1
ATOM 1308 N N . ALA A 1 165 ? -2.482 3.674 -13.743 1.00 84.00 165 ALA A N 1
ATOM 1309 C CA . ALA A 1 165 ? -2.445 4.935 -13.004 1.00 84.00 165 ALA A CA 1
ATOM 1310 C C . ALA A 1 165 ? -3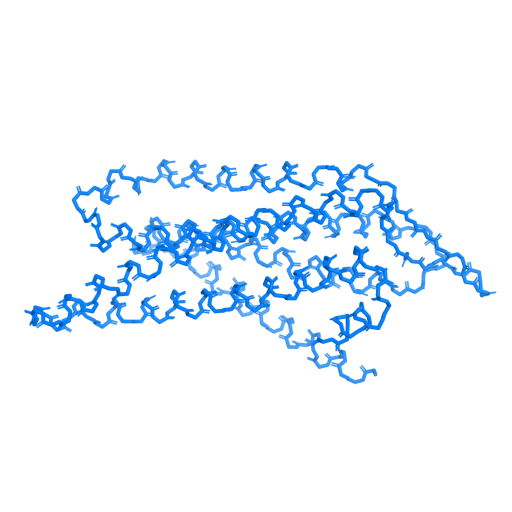.859 5.375 -12.592 1.00 84.00 165 ALA A C 1
ATOM 1312 O O . ALA A 1 165 ? -4.095 5.650 -11.422 1.00 84.00 165 ALA A O 1
ATOM 1313 N N . CYS A 1 166 ? -4.828 5.332 -13.511 1.00 86.31 166 CYS A N 1
ATOM 1314 C CA . CYS A 1 166 ? -6.219 5.684 -13.221 1.00 86.31 166 CYS A CA 1
ATOM 1315 C C . CYS A 1 166 ? -6.846 4.794 -12.129 1.00 86.31 166 CYS A C 1
ATOM 1317 O O . CYS A 1 166 ? -7.479 5.307 -11.199 1.00 86.31 166 CYS A O 1
ATOM 1319 N N . ILE A 1 167 ? -6.640 3.472 -12.199 1.00 91.00 167 ILE A N 1
ATOM 1320 C CA . ILE A 1 167 ? -7.130 2.522 -11.185 1.00 91.00 167 ILE A CA 1
ATOM 1321 C C . ILE A 1 167 ? -6.490 2.819 -9.824 1.00 91.00 167 ILE A C 1
ATOM 1323 O O . ILE A 1 167 ? -7.207 2.970 -8.832 1.00 91.00 167 ILE A O 1
ATOM 1327 N N . SER A 1 168 ? -5.160 2.939 -9.775 1.00 87.50 168 SER A N 1
ATOM 1328 C CA . SER A 1 168 ? -4.423 3.216 -8.539 1.00 87.50 168 SER A CA 1
ATOM 1329 C C . SER A 1 168 ? -4.846 4.546 -7.917 1.00 87.50 168 SER A C 1
ATOM 1331 O O . SER A 1 168 ? -5.213 4.565 -6.742 1.00 87.50 168 SER A O 1
ATOM 1333 N N . SER A 1 169 ? -4.909 5.630 -8.698 1.00 84.69 169 SER A N 1
ATOM 1334 C CA . SER A 1 169 ? -5.367 6.939 -8.218 1.00 84.69 169 SER A CA 1
ATOM 1335 C C . SER A 1 169 ? -6.802 6.888 -7.693 1.00 84.69 169 SER A C 1
ATOM 1337 O O . SER A 1 169 ? -7.098 7.484 -6.660 1.00 84.69 169 SER A O 1
ATOM 1339 N N . THR A 1 170 ? -7.696 6.141 -8.348 1.00 90.00 170 THR A N 1
ATOM 1340 C CA . THR A 1 170 ? -9.086 5.990 -7.886 1.00 90.00 170 THR A CA 1
ATOM 1341 C C . THR A 1 170 ? -9.149 5.301 -6.523 1.00 90.00 170 THR A C 1
ATOM 1343 O O . THR A 1 170 ? -9.832 5.789 -5.621 1.00 90.00 170 THR A O 1
ATOM 1346 N N . ILE A 1 171 ? -8.420 4.193 -6.342 1.00 91.25 171 ILE A N 1
ATOM 1347 C CA . ILE A 1 171 ? -8.365 3.472 -5.059 1.00 91.25 171 ILE A CA 1
ATOM 1348 C C . ILE A 1 171 ? -7.804 4.382 -3.964 1.00 91.25 171 ILE A C 1
ATOM 1350 O O . ILE A 1 171 ? -8.399 4.492 -2.893 1.00 91.25 171 ILE A O 1
ATOM 1354 N N . VAL A 1 172 ? -6.703 5.073 -4.259 1.00 86.56 172 VAL A N 1
ATOM 1355 C CA . VAL A 1 172 ? -6.052 6.029 -3.357 1.00 86.56 172 VAL A CA 1
ATOM 1356 C C . VAL A 1 172 ? -7.019 7.117 -2.898 1.00 86.56 172 VAL A C 1
ATOM 1358 O O . VAL A 1 172 ? -7.169 7.331 -1.695 1.00 86.56 172 VAL A O 1
ATOM 1361 N N . ILE A 1 173 ? -7.724 7.769 -3.827 1.00 88.62 173 ILE A N 1
ATOM 1362 C CA . ILE A 1 173 ? -8.675 8.842 -3.509 1.00 88.62 173 ILE A CA 1
ATOM 1363 C C . ILE A 1 173 ? -9.798 8.313 -2.611 1.00 88.62 173 ILE A C 1
ATOM 1365 O O . ILE A 1 173 ? -10.145 8.953 -1.619 1.00 88.62 173 ILE A O 1
ATOM 1369 N N . ILE A 1 174 ? -10.342 7.129 -2.909 1.00 93.81 174 ILE A N 1
ATOM 1370 C CA . ILE A 1 174 ? -11.388 6.509 -2.085 1.00 93.81 174 ILE A CA 1
ATOM 1371 C C . ILE A 1 174 ? -10.863 6.218 -0.671 1.00 93.81 174 ILE A C 1
ATOM 1373 O O . ILE A 1 174 ? -11.506 6.602 0.310 1.00 93.81 174 ILE A O 1
ATOM 1377 N N . CYS A 1 175 ? -9.693 5.585 -0.553 1.00 92.12 175 CYS A N 1
ATOM 1378 C CA . CYS A 1 175 ? -9.045 5.294 0.728 1.00 92.12 175 CYS A CA 1
ATOM 1379 C C . CYS A 1 175 ? -8.794 6.570 1.543 1.00 92.12 175 CYS A C 1
ATOM 1381 O O . CYS A 1 175 ? -9.120 6.607 2.730 1.00 92.12 175 CYS A O 1
ATOM 1383 N N . LEU A 1 176 ? -8.286 7.629 0.906 1.00 88.50 176 LEU A N 1
ATOM 1384 C CA . LEU A 1 176 ? -8.037 8.928 1.531 1.00 88.50 176 LEU A CA 1
ATOM 1385 C C . LEU A 1 176 ? -9.317 9.582 2.044 1.00 88.50 176 LEU A C 1
ATOM 1387 O O . LEU A 1 176 ? -9.355 10.004 3.199 1.00 88.50 176 LEU A O 1
ATOM 1391 N N . LEU A 1 177 ? -10.368 9.650 1.222 1.00 92.69 177 LEU A N 1
ATOM 1392 C CA . LEU A 1 177 ? -11.639 10.272 1.604 1.00 92.69 177 LEU A CA 1
ATOM 1393 C C . LEU A 1 177 ? -12.293 9.543 2.783 1.00 92.69 177 LEU A C 1
ATOM 1395 O O . LEU A 1 177 ? -12.799 10.188 3.707 1.00 92.69 177 LEU A O 1
ATOM 1399 N N . ILE A 1 178 ? -12.256 8.205 2.778 1.00 94.00 178 ILE A N 1
ATOM 1400 C CA . ILE A 1 178 ? -12.777 7.391 3.881 1.00 94.00 178 ILE A CA 1
ATOM 1401 C C . ILE A 1 178 ? -11.949 7.628 5.146 1.00 94.00 178 ILE A C 1
ATOM 1403 O O . ILE A 1 178 ? -12.525 7.957 6.185 1.00 94.00 178 ILE A O 1
ATOM 1407 N N . SER A 1 179 ? -10.621 7.495 5.070 1.00 91.25 179 SER A N 1
ATOM 1408 C CA . SER A 1 179 ? -9.740 7.680 6.229 1.00 91.25 179 SER A CA 1
ATOM 1409 C C . SER A 1 179 ? -9.876 9.085 6.815 1.00 91.25 179 SER A C 1
ATOM 1411 O O . SER A 1 179 ? -10.120 9.212 8.011 1.00 91.25 179 SER A O 1
ATOM 1413 N N . PHE A 1 180 ? -9.875 10.127 5.978 1.00 90.75 180 PHE A N 1
ATOM 1414 C CA . PHE A 1 180 ? -10.060 11.513 6.414 1.00 90.75 180 PHE A CA 1
ATOM 1415 C C . PHE A 1 180 ? -11.382 11.708 7.164 1.00 90.75 180 PHE A C 1
ATOM 1417 O O . PHE A 1 180 ? -11.410 12.265 8.262 1.00 90.75 180 PHE A O 1
ATOM 1424 N N . GLY A 1 181 ? -12.493 11.216 6.604 1.00 93.94 181 GLY A N 1
ATOM 1425 C CA . GLY A 1 181 ? -13.803 11.329 7.244 1.00 93.94 181 GLY A CA 1
ATOM 1426 C C . GLY A 1 181 ? -13.875 10.605 8.593 1.00 93.94 181 GLY A C 1
ATOM 1427 O O . GLY A 1 181 ? -14.522 11.091 9.527 1.00 93.94 181 GLY A O 1
ATOM 1428 N N . LEU A 1 182 ? -13.207 9.455 8.714 1.00 92.69 182 LEU A N 1
ATOM 1429 C CA . LEU A 1 182 ? -13.121 8.694 9.960 1.00 92.69 182 LEU A CA 1
ATOM 1430 C C . LEU A 1 182 ? -12.224 9.386 10.991 1.00 92.69 182 LEU A C 1
ATOM 1432 O O . LEU A 1 182 ? -12.626 9.478 12.150 1.00 92.69 182 LEU A O 1
ATOM 1436 N N . ASP A 1 183 ? -11.078 9.921 10.577 1.00 89.56 183 ASP A N 1
ATOM 1437 C CA . ASP A 1 183 ? -10.129 10.617 11.450 1.00 89.56 183 ASP A CA 1
ATOM 1438 C C . ASP A 1 183 ? -10.704 11.927 11.992 1.00 89.56 183 ASP A C 1
ATOM 1440 O O . ASP A 1 183 ? -10.593 12.201 13.188 1.00 89.56 183 ASP A O 1
ATOM 1444 N N . VAL A 1 184 ? -11.424 12.697 11.167 1.00 91.00 184 VAL A N 1
ATOM 1445 C CA . VAL A 1 184 ? -12.148 13.893 11.631 1.00 91.00 184 VAL A CA 1
ATOM 1446 C C . VAL A 1 184 ? -13.181 13.516 12.696 1.00 91.00 184 VAL A C 1
ATOM 1448 O O . VAL A 1 184 ? -13.240 14.143 13.757 1.00 91.00 184 VAL A O 1
ATOM 1451 N N . LYS A 1 185 ? -13.981 12.464 12.466 1.00 91.44 185 LYS A N 1
ATOM 1452 C CA . LYS A 1 185 ? -14.973 12.002 13.455 1.00 91.44 185 LYS A CA 1
ATOM 1453 C C . LYS A 1 185 ? -14.321 11.462 14.728 1.00 91.44 185 LYS A C 1
ATOM 1455 O O . LYS A 1 185 ? -14.838 11.711 15.821 1.00 91.44 185 LYS A O 1
ATOM 1460 N N . LEU A 1 186 ? -13.213 10.737 14.593 1.00 88.56 186 LEU A N 1
ATOM 1461 C CA . LEU A 1 186 ? -12.417 10.221 15.704 1.00 88.56 186 LEU A CA 1
ATOM 1462 C C . LEU A 1 186 ? -11.898 11.374 16.565 1.00 88.56 186 LEU A C 1
ATOM 1464 O O . LEU A 1 186 ? -12.096 11.367 17.779 1.00 88.56 186 LEU A O 1
ATOM 1468 N N . PHE A 1 187 ? -11.319 12.395 15.932 1.00 87.44 187 PHE A N 1
ATOM 1469 C CA . PHE A 1 187 ? -10.798 13.583 16.598 1.00 87.44 187 PHE A CA 1
ATOM 1470 C C . PHE A 1 187 ? -11.892 14.361 17.336 1.00 87.44 187 PHE A C 1
ATOM 1472 O O . PHE A 1 187 ? -11.720 14.693 18.508 1.00 87.44 187 PHE A O 1
ATOM 1479 N N . VAL A 1 188 ? -13.042 14.602 16.696 1.00 90.38 188 VAL A N 1
ATOM 1480 C CA . VAL A 1 188 ? -14.181 15.295 17.328 1.00 90.38 188 VAL A CA 1
ATOM 1481 C C . VAL A 1 188 ? -14.705 14.512 18.532 1.00 90.38 188 VAL A C 1
ATOM 1483 O O . VAL A 1 188 ? -14.912 15.091 19.599 1.00 90.38 188 VAL A O 1
ATOM 1486 N N . THR A 1 189 ? -14.886 13.196 18.388 1.00 87.50 189 THR A N 1
ATOM 1487 C CA . THR A 1 189 ? -15.371 12.339 19.482 1.00 87.50 189 THR A CA 1
ATOM 1488 C C . THR A 1 189 ? -14.388 12.348 20.647 1.00 87.50 189 THR A C 1
ATOM 1490 O O . THR A 1 189 ? -14.784 12.572 21.788 1.00 87.50 189 THR A O 1
ATOM 1493 N N . TRP A 1 190 ? -13.098 12.178 20.359 1.00 83.88 190 TRP A N 1
ATOM 1494 C CA . TRP A 1 190 ? -12.048 12.220 21.367 1.00 83.88 190 TRP A CA 1
ATOM 1495 C C . TRP A 1 190 ? -11.992 13.574 22.082 1.00 83.88 190 TRP A C 1
ATOM 1497 O O . TRP A 1 190 ? -11.934 13.626 23.307 1.00 83.88 190 TRP A O 1
ATOM 1507 N N . HIS A 1 191 ? -12.080 14.678 21.342 1.00 85.69 191 HIS A N 1
ATOM 1508 C CA . HIS A 1 191 ? -12.091 16.019 21.918 1.00 85.69 191 HIS A CA 1
ATOM 1509 C C . HIS A 1 191 ? -13.301 16.258 22.840 1.00 85.69 191 HIS A C 1
ATOM 1511 O O . HIS A 1 191 ? -13.156 16.887 23.889 1.00 85.69 191 HIS A O 1
ATOM 1517 N N . ASN A 1 192 ? -14.479 15.731 22.496 1.00 86.88 192 ASN A N 1
ATOM 1518 C CA . ASN A 1 192 ? -15.655 15.808 23.366 1.00 86.88 192 ASN A CA 1
ATOM 1519 C C . ASN A 1 192 ? -15.465 14.981 24.647 1.00 86.88 192 ASN A C 1
ATOM 1521 O O . ASN A 1 192 ? -15.694 15.501 25.738 1.00 86.88 192 ASN A O 1
ATOM 1525 N N . LEU A 1 193 ? -14.923 13.763 24.537 1.00 82.31 193 LEU A N 1
ATOM 1526 C CA . LEU A 1 193 ? -14.585 12.929 25.699 1.00 82.31 193 LEU A CA 1
ATOM 1527 C C . LEU A 1 193 ? -13.563 13.611 26.625 1.00 82.31 193 LEU A C 1
ATOM 1529 O O . LEU A 1 193 ? -13.659 13.512 27.846 1.00 82.31 193 LEU A O 1
ATOM 1533 N N . LEU A 1 194 ? -12.602 14.365 26.072 1.00 79.50 194 LEU A N 1
ATOM 1534 C CA . LEU A 1 194 ? -11.658 15.139 26.884 1.00 79.50 194 LEU A CA 1
ATOM 1535 C C . LEU A 1 194 ? -12.327 16.251 27.697 1.00 79.50 194 LEU A C 1
ATOM 1537 O O . LEU A 1 194 ? -11.827 16.563 28.781 1.00 79.50 194 LEU A O 1
ATOM 1541 N N . LYS A 1 195 ? -13.384 16.874 27.162 1.00 83.62 195 LYS A N 1
ATOM 1542 C CA . LYS A 1 195 ? -14.125 17.948 27.838 1.00 83.62 195 LYS A CA 1
ATOM 1543 C C . LYS A 1 195 ? -14.973 17.421 28.990 1.00 83.62 195 LYS A C 1
ATOM 1545 O O . LYS A 1 195 ? -15.112 18.115 29.989 1.00 83.62 195 LYS A O 1
ATOM 1550 N N . GLU A 1 196 ? -15.494 16.204 28.867 1.00 82.31 196 GLU A N 1
ATOM 1551 C CA . GLU A 1 196 ? -16.378 15.586 29.863 1.00 82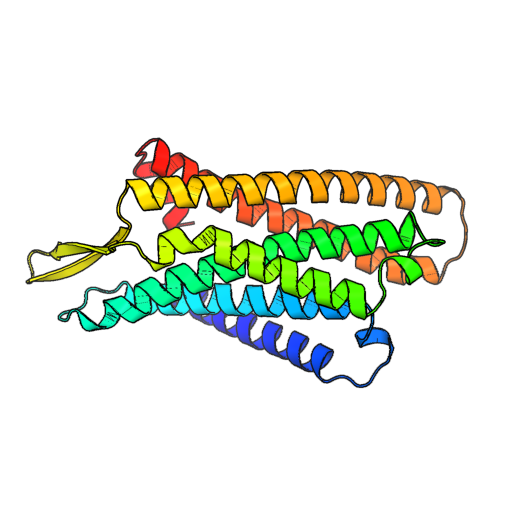.31 196 GLU A CA 1
ATOM 1552 C C . GLU A 1 196 ? -15.632 15.032 31.096 1.00 82.31 196 GLU A C 1
ATOM 1554 O O . GLU A 1 196 ? -16.258 14.629 32.069 1.00 82.31 196 GLU A O 1
ATOM 1559 N N . GLY A 1 197 ? -14.294 15.093 31.118 1.00 67.25 197 GLY A N 1
ATOM 1560 C CA . GLY A 1 197 ? -13.496 14.932 32.341 1.00 67.25 197 GLY A CA 1
ATOM 1561 C C . GLY A 1 197 ? -13.353 13.502 32.878 1.00 67.25 197 GLY A C 1
ATOM 1562 O O . GLY A 1 197 ? -12.783 13.326 33.956 1.00 67.25 197 GLY A O 1
ATOM 1563 N N . ASP A 1 198 ? -13.809 12.478 32.153 1.00 58.97 198 ASP A N 1
ATOM 1564 C CA . ASP A 1 198 ? -13.823 11.103 32.659 1.00 58.97 198 ASP A CA 1
ATOM 1565 C C . ASP A 1 198 ? -12.471 10.364 32.448 1.00 58.97 198 ASP A C 1
ATOM 1567 O O . ASP A 1 198 ? -11.982 10.201 31.332 1.00 58.97 198 ASP A O 1
ATOM 1571 N N . ARG A 1 199 ? -11.874 9.941 33.576 1.00 58.38 199 ARG A N 1
ATOM 1572 C CA . ARG A 1 199 ? -10.759 8.986 33.836 1.00 58.38 199 ARG A CA 1
ATOM 1573 C C . ARG A 1 199 ? -9.381 9.147 33.152 1.00 58.38 199 ARG A C 1
ATOM 1575 O O . ARG A 1 199 ? -9.196 9.170 31.941 1.00 58.38 199 ARG A O 1
ATOM 1582 N N . SER A 1 200 ? -8.342 9.123 33.994 1.00 58.69 200 SER A N 1
ATOM 1583 C CA . SER A 1 200 ? -6.937 9.443 33.681 1.00 58.69 200 SER A CA 1
ATOM 1584 C C . SER A 1 200 ? -6.103 8.322 33.038 1.00 58.69 200 SER A C 1
ATOM 1586 O O . SER A 1 200 ? -5.104 8.623 32.387 1.00 58.69 200 SER A O 1
ATOM 1588 N N . THR A 1 201 ? -6.476 7.047 33.182 1.00 53.53 201 THR A N 1
ATOM 1589 C CA . THR A 1 201 ? -5.617 5.913 32.766 1.00 53.53 201 THR A CA 1
ATOM 1590 C C . THR A 1 201 ? -5.891 5.428 31.340 1.00 53.53 201 THR A C 1
ATOM 1592 O O . THR A 1 201 ? -4.955 5.134 30.601 1.00 53.53 201 THR A O 1
ATOM 1595 N N . VAL A 1 202 ? -7.158 5.422 30.912 1.00 57.38 202 VAL A N 1
ATOM 1596 C CA . VAL A 1 202 ? -7.565 5.110 29.523 1.00 57.38 202 VAL A CA 1
ATOM 1597 C C . VAL A 1 202 ? -7.032 6.178 28.547 1.00 57.38 202 VAL A C 1
ATOM 1599 O O . VAL A 1 202 ? -6.587 5.880 27.440 1.00 57.38 202 VAL A O 1
ATOM 1602 N N . ARG A 1 203 ? -6.919 7.417 29.037 1.00 61.84 203 ARG A N 1
ATOM 1603 C CA . ARG A 1 203 ? -6.513 8.617 28.298 1.00 61.84 203 ARG A CA 1
ATOM 1604 C C . ARG A 1 203 ? -5.098 8.570 27.705 1.00 61.84 203 ARG A C 1
ATOM 1606 O O . ARG A 1 203 ? -4.854 9.215 26.688 1.00 61.84 203 ARG A O 1
ATOM 1613 N N . HIS A 1 204 ? -4.148 7.863 28.326 1.00 61.78 204 HIS A N 1
ATOM 1614 C CA . HIS A 1 204 ? -2.755 7.821 27.846 1.00 61.78 204 HIS A CA 1
ATOM 1615 C C . HIS A 1 204 ? -2.554 6.852 26.679 1.00 61.78 204 HIS A C 1
ATOM 1617 O O . HIS A 1 204 ? -1.891 7.208 25.703 1.00 61.78 204 HIS A O 1
ATOM 1623 N N . VAL A 1 205 ? -3.157 5.663 26.751 1.00 63.31 205 VAL A N 1
ATOM 1624 C CA . VAL A 1 205 ? -3.091 4.669 25.668 1.00 63.31 205 VAL A CA 1
ATOM 1625 C C . VAL A 1 205 ? -3.823 5.191 24.429 1.00 63.31 205 VAL A C 1
ATOM 1627 O O . VAL A 1 205 ? -3.313 5.073 23.317 1.00 63.31 205 VAL A O 1
ATOM 1630 N N . GLU A 1 206 ? -4.961 5.863 24.615 1.00 70.81 206 GLU A N 1
ATOM 1631 C CA . GLU A 1 206 ? -5.720 6.475 23.518 1.00 70.81 206 GLU A CA 1
ATOM 1632 C C . GLU A 1 206 ? -4.994 7.659 22.865 1.00 70.81 206 GLU A C 1
ATOM 1634 O O . GLU A 1 206 ? -5.055 7.815 21.648 1.00 70.81 206 GLU A O 1
ATOM 1639 N N . LYS A 1 207 ? -4.249 8.464 23.638 1.00 74.75 207 LYS A N 1
ATOM 1640 C CA . LYS A 1 207 ? -3.434 9.569 23.100 1.00 74.75 207 LYS A CA 1
ATOM 1641 C C . LYS A 1 207 ? -2.339 9.083 22.159 1.00 74.75 207 LYS A C 1
ATOM 1643 O O . LYS A 1 207 ? -2.225 9.604 21.053 1.00 74.75 207 LYS A O 1
ATOM 1648 N N . GLY A 1 208 ? -1.542 8.098 22.585 1.00 76.75 208 GLY A N 1
ATOM 1649 C CA . GLY A 1 208 ? -0.472 7.549 21.743 1.00 76.75 208 GLY A CA 1
ATOM 1650 C C . GLY A 1 208 ? -1.023 6.963 20.443 1.00 76.75 208 GLY A C 1
ATOM 1651 O O . GLY A 1 208 ? -0.435 7.114 19.376 1.00 76.75 208 GLY A O 1
ATOM 1652 N N . LEU A 1 209 ? -2.209 6.370 20.527 1.00 69.56 209 LEU A N 1
ATOM 1653 C CA . LEU A 1 209 ? -2.886 5.769 19.397 1.00 69.56 209 LEU A CA 1
ATOM 1654 C C . LEU A 1 209 ? -3.488 6.783 18.416 1.00 69.56 209 LEU A C 1
ATOM 1656 O O . LEU A 1 209 ? -3.409 6.585 17.203 1.00 69.56 209 LEU A O 1
ATOM 1660 N N . LEU A 1 210 ? -4.066 7.871 18.926 1.00 76.75 210 LEU A N 1
ATOM 1661 C CA . LEU A 1 210 ? -4.544 8.978 18.100 1.00 76.75 210 LEU A CA 1
ATOM 1662 C C . LEU A 1 210 ? -3.378 9.635 17.356 1.00 76.75 210 LEU A C 1
ATOM 1664 O O . LEU A 1 210 ? -3.478 9.852 16.153 1.00 76.75 210 LEU A O 1
ATOM 1668 N N . ILE A 1 211 ? -2.263 9.887 18.054 1.00 81.19 211 ILE A N 1
ATOM 1669 C CA . ILE A 1 211 ? -1.040 10.427 17.445 1.00 81.19 211 ILE A CA 1
ATOM 1670 C C . ILE A 1 211 ? -0.569 9.500 16.326 1.00 81.19 211 ILE A C 1
ATOM 1672 O O . ILE A 1 211 ? -0.379 9.968 15.212 1.00 81.19 211 ILE A O 1
ATOM 1676 N N . TYR A 1 212 ? -0.471 8.192 16.585 1.00 79.88 212 TYR A N 1
ATOM 1677 C CA . TYR A 1 212 ? -0.108 7.221 15.553 1.00 79.88 212 TYR A CA 1
ATOM 1678 C C . TYR A 1 212 ? -1.040 7.289 14.334 1.00 79.88 212 TYR A C 1
ATOM 1680 O O . TYR A 1 212 ? -0.556 7.302 13.209 1.00 79.88 212 TYR A O 1
ATOM 1688 N N . THR A 1 213 ? -2.357 7.373 14.546 1.00 75.69 213 THR A N 1
ATOM 1689 C CA . THR A 1 213 ? -3.339 7.393 13.447 1.00 75.69 213 THR A CA 1
ATOM 1690 C C . THR A 1 213 ? -3.217 8.673 12.618 1.00 75.69 213 THR A C 1
ATOM 1692 O O . THR A 1 213 ? -3.155 8.602 11.396 1.00 75.69 213 THR A O 1
ATOM 1695 N N . ILE A 1 214 ? -3.078 9.835 13.267 1.00 79.56 214 ILE A N 1
ATOM 1696 C CA . ILE A 1 214 ? -2.866 11.122 12.587 1.00 79.56 214 ILE A CA 1
ATOM 1697 C C . ILE A 1 214 ? -1.531 11.121 11.836 1.00 79.56 214 ILE A C 1
ATOM 1699 O O . ILE A 1 214 ? -1.476 11.550 10.688 1.00 79.56 214 ILE A O 1
ATOM 1703 N N . THR A 1 215 ? -0.456 10.623 12.452 1.00 82.25 215 THR A N 1
ATOM 1704 C CA . THR A 1 215 ? 0.852 10.516 11.796 1.00 82.25 215 THR A CA 1
ATOM 1705 C C . THR A 1 215 ? 0.781 9.590 10.586 1.00 82.25 215 THR A C 1
ATOM 1707 O O . THR A 1 215 ? 1.238 9.975 9.516 1.00 82.25 215 THR A O 1
ATOM 1710 N N . ALA A 1 216 ? 0.166 8.412 10.719 1.00 77.31 216 ALA A N 1
ATOM 1711 C CA . ALA A 1 216 ? -0.030 7.483 9.610 1.00 77.31 216 ALA A CA 1
ATOM 1712 C C . ALA A 1 216 ? -0.867 8.113 8.487 1.00 77.31 216 ALA A C 1
ATOM 1714 O O . ALA A 1 216 ? -0.518 7.978 7.320 1.00 77.31 216 ALA A O 1
ATOM 1715 N N . PHE A 1 217 ? -1.918 8.861 8.828 1.00 78.81 217 PHE A N 1
ATOM 1716 C CA . PHE A 1 217 ? -2.744 9.580 7.862 1.00 78.81 217 PHE A CA 1
ATOM 1717 C C . PHE A 1 217 ? -1.970 10.684 7.125 1.00 78.81 217 PHE A C 1
ATOM 1719 O O . PHE A 1 217 ? -2.061 10.784 5.904 1.00 78.81 217 PHE A O 1
ATOM 1726 N N . ILE A 1 218 ? -1.165 11.481 7.836 1.00 83.88 218 ILE A N 1
ATOM 1727 C CA . ILE A 1 218 ? -0.313 12.516 7.226 1.00 83.88 218 ILE A CA 1
ATOM 1728 C C . ILE A 1 218 ? 0.720 11.879 6.296 1.00 83.88 218 ILE A C 1
ATOM 1730 O O . ILE A 1 218 ? 0.863 12.321 5.160 1.00 83.88 218 ILE A O 1
ATOM 1734 N N . LEU A 1 219 ? 1.407 10.825 6.747 1.00 81.62 219 LEU A N 1
ATOM 1735 C CA . LEU A 1 219 ? 2.368 10.092 5.918 1.00 81.62 219 LEU A CA 1
ATOM 1736 C C . LEU A 1 219 ? 1.690 9.508 4.677 1.00 81.62 219 LEU A C 1
ATOM 1738 O O . LEU A 1 219 ? 2.217 9.622 3.576 1.00 81.62 219 LEU A O 1
ATOM 1742 N N . MET A 1 220 ? 0.484 8.964 4.837 1.00 76.38 220 MET A N 1
ATOM 1743 C CA . MET A 1 220 ? -0.321 8.470 3.729 1.00 76.38 220 MET A CA 1
ATOM 1744 C C . MET A 1 220 ? -0.672 9.592 2.743 1.00 76.38 220 MET A C 1
ATOM 1746 O O . MET A 1 220 ? -0.569 9.375 1.541 1.00 76.38 220 MET A O 1
ATOM 1750 N N . ILE A 1 221 ? -1.049 10.794 3.196 1.00 79.69 221 ILE A N 1
ATOM 1751 C CA . ILE A 1 221 ? -1.273 11.940 2.294 1.00 79.69 221 ILE A CA 1
ATOM 1752 C C . ILE A 1 221 ? 0.005 12.297 1.534 1.00 79.69 221 ILE A C 1
ATOM 1754 O O . ILE A 1 221 ? -0.067 12.528 0.330 1.00 79.69 221 ILE A O 1
ATOM 1758 N N . LEU A 1 222 ? 1.154 12.348 2.215 1.00 82.88 222 LEU A N 1
ATOM 1759 C CA . LEU A 1 222 ? 2.428 12.707 1.589 1.00 82.88 222 LEU A CA 1
ATOM 1760 C C . LEU A 1 222 ? 2.791 11.721 0.472 1.00 82.88 222 LEU A C 1
ATOM 1762 O O . LEU A 1 222 ? 3.003 12.152 -0.657 1.00 82.88 222 LEU A O 1
ATOM 1766 N N . ILE A 1 223 ? 2.737 10.416 0.760 1.00 75.38 223 ILE A N 1
ATOM 1767 C CA . ILE A 1 223 ? 2.996 9.352 -0.225 1.00 75.38 223 ILE A CA 1
ATOM 1768 C C . ILE A 1 223 ? 2.016 9.452 -1.403 1.00 75.38 223 ILE A C 1
ATOM 1770 O O . ILE A 1 223 ? 2.408 9.413 -2.563 1.00 75.38 223 ILE A O 1
ATOM 1774 N N . ASN A 1 224 ? 0.727 9.661 -1.125 1.00 72.50 224 ASN A N 1
ATOM 1775 C CA . ASN A 1 224 ? -0.275 9.782 -2.185 1.00 72.50 224 ASN A CA 1
ATOM 1776 C C . ASN A 1 224 ? -0.136 11.059 -3.020 1.00 72.50 224 ASN A C 1
ATOM 1778 O O . ASN A 1 224 ? -0.584 11.092 -4.165 1.00 72.50 224 ASN A O 1
ATOM 1782 N N . THR A 1 225 ? 0.434 12.122 -2.453 1.00 78.62 225 THR A N 1
ATOM 1783 C CA . THR A 1 225 ? 0.691 13.361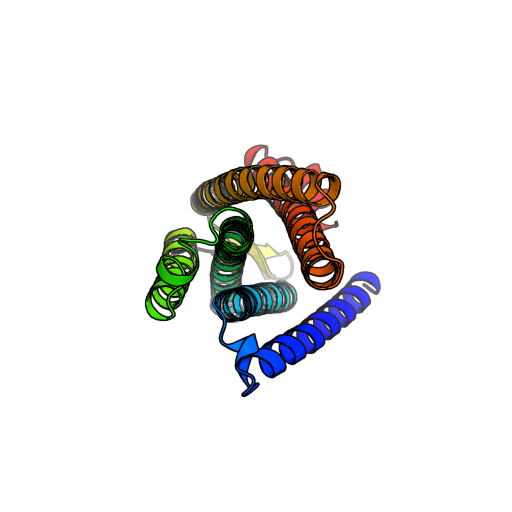 -3.192 1.00 78.62 225 THR A CA 1
ATOM 1784 C C . THR A 1 225 ? 1.768 13.118 -4.241 1.00 78.62 225 THR A C 1
ATOM 1786 O O . THR A 1 225 ? 1.606 13.555 -5.375 1.00 78.62 225 THR A O 1
ATOM 1789 N N . GLU A 1 226 ? 2.813 12.364 -3.900 1.00 77.56 226 GLU A N 1
ATOM 1790 C CA . GLU A 1 226 ? 3.847 11.943 -4.848 1.00 77.56 226 GLU A CA 1
ATOM 1791 C C . GLU A 1 226 ? 3.251 11.106 -5.995 1.00 77.56 226 GLU A C 1
ATOM 1793 O O . GLU A 1 226 ? 3.413 11.459 -7.164 1.00 77.56 226 GLU A O 1
ATOM 1798 N N . ASP A 1 227 ? 2.455 10.078 -5.677 1.00 71.12 227 ASP A N 1
ATOM 1799 C CA . ASP A 1 227 ? 1.774 9.240 -6.679 1.00 71.12 227 ASP A CA 1
ATOM 1800 C C . ASP A 1 227 ? 0.820 10.049 -7.577 1.00 71.12 227 ASP A C 1
ATOM 1802 O O . ASP A 1 227 ? 0.732 9.819 -8.789 1.00 71.12 227 ASP A O 1
ATOM 1806 N N . ALA A 1 228 ? 0.098 11.015 -7.003 1.00 73.94 228 ALA A N 1
ATOM 1807 C CA . ALA A 1 228 ? -0.785 11.899 -7.757 1.00 73.94 228 ALA A CA 1
ATOM 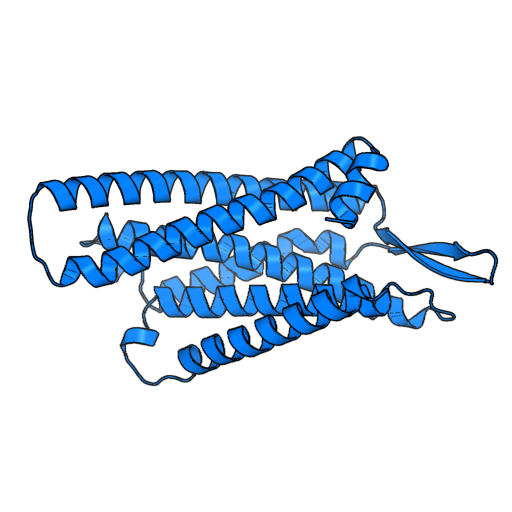1808 C C . ALA A 1 228 ? 0.004 12.817 -8.699 1.00 73.94 228 ALA A C 1
ATOM 1810 O O . ALA A 1 228 ? -0.404 13.004 -9.847 1.00 73.94 228 ALA A O 1
ATOM 1811 N N . LEU A 1 229 ? 1.139 13.359 -8.249 1.00 79.38 229 LEU A N 1
ATOM 1812 C CA . LEU A 1 229 ? 2.019 14.179 -9.080 1.00 79.38 229 LEU A CA 1
ATOM 1813 C C . LEU A 1 229 ? 2.635 13.362 -10.218 1.00 79.38 229 LEU A C 1
ATOM 1815 O O . LEU A 1 229 ? 2.655 13.843 -11.350 1.00 79.38 229 LEU A O 1
ATOM 1819 N N . TYR A 1 230 ? 3.032 12.110 -9.969 1.00 72.06 230 TYR A N 1
ATOM 1820 C CA . TYR A 1 230 ? 3.456 11.185 -11.025 1.00 72.06 230 TYR A CA 1
ATOM 1821 C C . TYR A 1 230 ? 2.358 10.925 -12.054 1.00 72.06 230 TYR A C 1
ATOM 1823 O O . TYR A 1 230 ? 2.617 10.949 -13.259 1.00 72.06 230 TYR A O 1
ATOM 1831 N N . ALA A 1 231 ? 1.129 10.675 -11.597 1.00 69.12 231 ALA A N 1
ATOM 1832 C CA . ALA A 1 231 ? 0.001 10.446 -12.492 1.00 69.12 231 ALA A CA 1
ATOM 1833 C C . ALA A 1 231 ? -0.282 11.685 -13.353 1.00 69.12 231 ALA A C 1
ATOM 1835 O O . ALA A 1 231 ? -0.465 11.556 -14.563 1.00 69.12 231 ALA A O 1
ATOM 1836 N N . ILE A 1 232 ? -0.254 12.880 -12.754 1.00 76.69 232 ILE A N 1
ATOM 1837 C CA . ILE A 1 232 ? -0.417 14.148 -13.473 1.00 76.69 232 ILE A CA 1
ATOM 1838 C C . ILE A 1 232 ? 0.697 14.311 -14.505 1.00 76.69 232 ILE A C 1
ATOM 1840 O O . ILE A 1 232 ? 0.378 14.480 -15.676 1.00 76.69 232 ILE A O 1
ATOM 1844 N N . ALA A 1 233 ? 1.966 14.168 -14.111 1.00 77.31 233 ALA A N 1
ATOM 1845 C CA . ALA A 1 233 ? 3.113 14.282 -15.013 1.00 77.31 233 ALA A CA 1
ATOM 1846 C C . ALA A 1 233 ? 3.023 13.311 -16.199 1.00 77.31 233 ALA A C 1
ATOM 1848 O O . ALA A 1 233 ? 3.323 13.669 -17.337 1.00 77.31 233 ALA A O 1
ATOM 1849 N N . SER A 1 234 ? 2.563 12.081 -15.944 1.00 70.81 234 SER A N 1
ATOM 1850 C CA . SER A 1 234 ? 2.368 11.078 -16.990 1.00 70.81 234 SER A CA 1
ATOM 1851 C C . SER A 1 234 ? 1.217 11.418 -17.938 1.00 70.81 234 SER A C 1
ATOM 1853 O O . SER A 1 234 ? 1.300 11.060 -19.109 1.00 70.81 234 SER A O 1
ATOM 1855 N N . ILE A 1 235 ? 0.141 12.044 -17.453 1.00 74.62 235 ILE A N 1
ATOM 1856 C CA . ILE A 1 235 ? -1.027 12.417 -18.269 1.00 74.62 235 ILE A CA 1
ATOM 1857 C C . ILE A 1 235 ? -0.747 13.686 -19.077 1.00 74.62 235 ILE A C 1
ATOM 1859 O O . ILE A 1 235 ? -1.176 13.788 -20.224 1.00 74.62 235 ILE A O 1
ATOM 1863 N N . THR A 1 236 ? -0.049 14.656 -18.489 1.00 82.44 236 THR A N 1
ATOM 1864 C CA . THR A 1 236 ? 0.284 15.929 -19.143 1.00 82.44 236 THR A CA 1
ATOM 1865 C C . THR A 1 236 ? 1.504 15.831 -20.053 1.00 82.44 236 THR A C 1
ATOM 1867 O O . THR A 1 236 ? 1.819 16.805 -20.730 1.00 82.44 236 THR A O 1
ATOM 1870 N N . GLU A 1 237 ? 2.190 14.683 -20.059 1.00 82.75 237 GLU A N 1
ATOM 1871 C CA . GLU A 1 237 ? 3.491 14.483 -20.709 1.00 82.75 237 GLU A CA 1
ATOM 1872 C C . GLU A 1 237 ? 4.545 15.523 -20.269 1.00 82.75 237 GLU A C 1
ATOM 1874 O O . GLU A 1 237 ? 5.509 15.807 -20.987 1.00 82.75 237 GLU A O 1
ATOM 1879 N N . ASP A 1 238 ? 4.382 16.087 -19.067 1.00 85.19 238 ASP A N 1
ATOM 1880 C CA . ASP A 1 238 ? 5.277 17.098 -18.512 1.00 85.19 238 ASP A CA 1
ATOM 1881 C C . ASP A 1 238 ? 6.564 16.434 -18.012 1.00 85.19 238 ASP A C 1
ATOM 1883 O O . ASP A 1 238 ? 6.640 15.871 -16.914 1.00 85.19 238 ASP A O 1
ATOM 1887 N N . ARG A 1 239 ? 7.599 16.488 -18.856 1.00 80.62 239 ARG A N 1
ATOM 1888 C CA . ARG A 1 239 ? 8.917 15.932 -18.541 1.00 80.62 239 ARG A CA 1
ATOM 1889 C C . ARG A 1 239 ? 9.580 16.605 -17.348 1.00 80.62 239 ARG A C 1
ATOM 1891 O O . ARG A 1 239 ? 10.308 15.917 -16.638 1.00 80.62 239 ARG A O 1
ATOM 1898 N N . GLU A 1 240 ? 9.388 17.906 -17.143 1.00 84.69 240 GLU A N 1
ATOM 1899 C CA . GLU A 1 240 ? 10.033 18.607 -16.028 1.00 84.69 240 GLU A CA 1
ATOM 1900 C C . GLU A 1 240 ? 9.419 18.164 -14.708 1.00 84.69 240 GLU A C 1
ATOM 1902 O O . GLU A 1 240 ? 10.155 17.804 -13.787 1.00 84.69 240 GLU A O 1
ATOM 1907 N N . LEU A 1 241 ? 8.086 18.080 -14.653 1.00 77.31 241 LEU A N 1
ATOM 1908 C CA . LEU A 1 241 ? 7.385 17.538 -13.495 1.00 77.31 241 LEU A CA 1
ATOM 1909 C C . LEU A 1 241 ? 7.778 16.077 -13.255 1.00 77.31 241 LEU A C 1
ATOM 1911 O O . LEU A 1 241 ? 8.104 15.716 -12.131 1.00 77.31 241 LEU A O 1
ATOM 1915 N N . TYR A 1 242 ? 7.832 15.247 -14.300 1.00 73.44 242 TYR A N 1
ATOM 1916 C CA . TYR A 1 242 ? 8.237 13.844 -14.169 1.00 73.44 242 TYR A CA 1
ATOM 1917 C C . TYR A 1 242 ? 9.657 13.693 -13.600 1.00 73.44 242 TYR A C 1
ATOM 1919 O O . TYR A 1 242 ? 9.881 12.894 -12.694 1.00 73.44 242 TYR A O 1
ATOM 1927 N N . ILE A 1 243 ? 10.620 14.471 -14.110 1.00 75.19 243 ILE A N 1
ATOM 1928 C CA . ILE A 1 243 ? 12.010 14.461 -13.626 1.00 75.19 243 ILE A CA 1
ATOM 1929 C C . ILE A 1 243 ? 12.084 14.981 -12.190 1.00 75.19 243 ILE A C 1
ATOM 1931 O O . ILE A 1 243 ? 12.834 14.431 -11.388 1.00 75.19 243 ILE A O 1
ATOM 1935 N N . TRP A 1 244 ? 11.320 16.023 -11.859 1.00 81.31 244 TRP A N 1
ATOM 1936 C CA . TRP A 1 244 ? 11.278 16.575 -10.510 1.00 81.31 244 TRP A CA 1
ATOM 1937 C C . TRP A 1 244 ? 10.764 15.542 -9.507 1.00 81.31 244 TRP A C 1
ATOM 1939 O O . TRP A 1 244 ? 11.460 15.267 -8.532 1.00 81.31 244 TRP A O 1
ATOM 1949 N N . VAL A 1 245 ? 9.618 14.905 -9.781 1.00 76.31 245 VAL A N 1
ATOM 1950 C CA . VAL A 1 245 ? 9.057 13.875 -8.891 1.00 76.31 245 VAL A CA 1
ATOM 1951 C C . VAL A 1 245 ? 10.005 12.669 -8.788 1.00 76.31 245 VAL A C 1
ATOM 1953 O O . VAL A 1 245 ? 10.211 12.153 -7.700 1.00 76.31 245 VAL A O 1
ATOM 1956 N N . ASN A 1 246 ? 10.673 12.273 -9.878 1.00 69.19 246 ASN A N 1
ATOM 1957 C CA . ASN A 1 246 ? 11.628 11.154 -9.871 1.00 69.19 246 ASN A CA 1
ATOM 1958 C C . ASN A 1 246 ? 12.968 11.436 -9.183 1.00 69.19 246 ASN A C 1
ATOM 1960 O O . ASN A 1 246 ? 13.706 10.499 -8.880 1.00 69.19 246 ASN A O 1
ATOM 1964 N N . ASN A 1 247 ? 13.288 12.705 -8.943 1.00 69.88 247 ASN A N 1
ATOM 1965 C CA . ASN A 1 247 ? 14.487 13.119 -8.217 1.00 69.88 247 ASN A CA 1
ATOM 1966 C C . ASN A 1 247 ? 14.190 13.587 -6.781 1.00 69.88 247 ASN A C 1
ATOM 1968 O O . ASN A 1 247 ? 15.133 13.967 -6.081 1.00 69.88 247 ASN A O 1
ATOM 1972 N N . SER A 1 248 ? 12.911 13.617 -6.387 1.00 62.56 248 SER A N 1
ATOM 1973 C CA . SER A 1 248 ? 12.437 13.947 -5.034 1.00 62.56 248 SER A CA 1
ATOM 1974 C C . SER A 1 248 ? 12.627 12.765 -4.089 1.00 62.56 248 SER A C 1
ATOM 1976 O O . SER A 1 248 ? 12.940 13.024 -2.907 1.00 62.56 248 SER A O 1
#

Sequence (248 aa):
MELHVMQTVLEAFILCYYAFILLTIATSREKVFRSAFYILFVSTGIADIISLLSSFVLRMNLEPASSNEPRYIIIYSITAGRTALTAHMIGNTFITFNRYSSICLMSKYDKIWTRRNVFIIVVVQYAVSIAAVFYTATSKMIYVQADDGTYVFKGLEPHVAAVTACISSTIVIICLLISFGLDVKLFVTWHNLLKEGDRSTVRHVEKGLLIYTITAFILMILINTEDALYAIASITEDRELYIWVNNS

Secondary structure (DSSP, 8-state):
-HHHHHHHHHHHHHHHHHHHHHHHHHH---GGGGSHHHHHHHHHHHHHHHHHHHHHHHHHH-SPBSSSTTHHHHHHHHHHHHHHHHHHHHHHHHHHHHHHHHHHTHHHHHHHS-HHHHHHHHHHHHHHHHHHHHHHHTPPEEEEE-TTS-EEEEEE-HHHHHHHHHHHHHHHHHHHHHHHHHHHHHHHHHHHHHHTT--TTHHHHHHHHHHHHHHHHHHHHHHHHHHHHHHHHHHHT-HHHHHHHHH-

Radius of gyration: 20.7 Å; chains: 1; bounding box: 48×34×63 Å